Protein AF-Q0BYA3-F1 (afdb_monomer_lite)

Radius of gyration: 36.95 Å; chains: 1; bounding box: 88×75×103 Å

Secondary structure (DSSP, 8-state):
--HHHHHHHHHHHHHHHHHHHHHHHHHHHHHHHHHHHHHHHHHHHHHHHHHHHHHHHHHHHHHHHH-TTS-HHHHHHHHHHHHHHHHHS-GGG--SHHHHHHHHHHHHHHHHHHHHHHHHHHHHHHHHHHHHHHHHHHHHHHHHHHHHHHHHHHHHH-GGGSHHHHHHHHHHHHHHHHHHHHHHHHHHHSTTTS-THHHHHHHHHHHHHHHHHHHHHHHHHHHHHHHHHHHHHHHHHHTT--S------HHHHHHHHHHHHHHHHHTTTTSSTT----SSHHHHHHHHHHHHHHHHHHHHHHH--

Organism: Hyphomonas neptunium (strain ATCC 15444) (NCBI:txid228405)

Structure (mmCIF, N/CA/C/O backbone):
data_AF-Q0BYA3-F1
#
_entry.id   AF-Q0BYA3-F1
#
loop_
_atom_site.group_PDB
_atom_site.id
_atom_site.type_symbol
_atom_site.label_atom_id
_atom_site.label_alt_id
_atom_site.label_comp_id
_atom_site.label_asym_id
_atom_site.label_entity_id
_atom_site.label_seq_id
_atom_site.pdbx_PDB_ins_code
_atom_site.Cartn_x
_atom_site.Cartn_y
_atom_site.Cartn_z
_atom_site.occupancy
_atom_site.B_iso_or_equiv
_atom_site.auth_seq_id
_atom_site.auth_comp_id
_atom_site.auth_asym_id
_atom_site.auth_atom_id
_atom_site.pdbx_PDB_model_num
ATOM 1 N N . MET A 1 1 ? -58.670 -58.113 -31.124 1.00 51.59 1 MET A N 1
ATOM 2 C CA . MET A 1 1 ? -58.275 -57.332 -29.929 1.00 51.59 1 MET A CA 1
ATOM 3 C C . MET A 1 1 ? -59.531 -56.783 -29.284 1.00 51.59 1 MET A C 1
ATOM 5 O O . MET A 1 1 ? -60.351 -56.203 -29.987 1.00 51.59 1 MET A O 1
ATOM 9 N N . SER A 1 2 ? -59.736 -57.076 -28.001 1.00 53.38 2 SER A N 1
ATOM 10 C CA . SER A 1 2 ? -60.973 -56.775 -27.273 1.00 53.38 2 SER A CA 1
ATOM 11 C C . SER A 1 2 ? -60.995 -55.305 -26.840 1.00 53.38 2 SER A C 1
ATOM 13 O O . SER A 1 2 ? -59.971 -54.781 -26.412 1.00 53.38 2 SER A O 1
ATOM 15 N N . LYS A 1 3 ? -62.160 -54.637 -26.888 1.00 52.34 3 LYS A N 1
ATOM 16 C CA . LYS A 1 3 ? -62.377 -53.268 -26.353 1.00 52.34 3 LYS A CA 1
ATOM 17 C C . LYS A 1 3 ? -61.910 -53.103 -24.892 1.00 52.34 3 LYS A C 1
ATOM 19 O O . LYS A 1 3 ? -61.632 -51.986 -24.457 1.00 52.34 3 LYS A O 1
ATOM 24 N N . TYR A 1 4 ? -61.807 -54.204 -24.148 1.00 53.41 4 TYR A N 1
ATOM 25 C CA . TYR A 1 4 ? -61.308 -54.232 -22.773 1.00 53.41 4 TYR A CA 1
ATOM 26 C C . TYR A 1 4 ? -59.780 -54.067 -22.675 1.00 53.41 4 TYR A C 1
ATOM 28 O O . TYR A 1 4 ? -59.307 -53.433 -21.734 1.00 53.41 4 TYR A O 1
ATOM 36 N N . ASP A 1 5 ? -59.013 -54.514 -23.676 1.00 51.22 5 ASP A N 1
ATOM 37 C CA . ASP A 1 5 ? -57.550 -54.340 -23.701 1.00 51.22 5 ASP A CA 1
ATOM 38 C C . ASP A 1 5 ? -57.175 -52.862 -23.889 1.00 51.22 5 ASP A C 1
ATOM 40 O O . ASP A 1 5 ? -56.251 -52.350 -23.253 1.00 51.22 5 ASP A O 1
ATOM 44 N N . SER A 1 6 ? -57.943 -52.132 -24.710 1.00 54.28 6 SER A N 1
ATOM 45 C CA . SER A 1 6 ? -57.735 -50.693 -24.916 1.00 54.28 6 SER A CA 1
ATOM 46 C C . SER A 1 6 ? -58.062 -49.864 -23.673 1.00 54.28 6 SER A C 1
ATOM 48 O O . SER A 1 6 ? -57.355 -48.904 -23.385 1.00 54.28 6 SER A O 1
ATOM 50 N N . LEU A 1 7 ? -59.087 -50.248 -22.904 1.00 54.91 7 LEU A N 1
ATOM 51 C CA . LEU A 1 7 ? -59.470 -49.553 -21.669 1.00 54.91 7 LEU A CA 1
ATOM 52 C C . LEU A 1 7 ? -58.430 -49.750 -20.561 1.00 54.91 7 LEU A C 1
ATOM 54 O O . LEU A 1 7 ? -58.020 -48.769 -19.947 1.00 54.91 7 LEU A O 1
ATOM 58 N N . ASN A 1 8 ? -57.927 -50.973 -20.373 1.00 58.88 8 ASN A N 1
ATOM 59 C CA . ASN A 1 8 ? -56.845 -51.235 -19.417 1.00 58.88 8 ASN A CA 1
ATOM 60 C C . ASN A 1 8 ? -55.553 -50.494 -19.781 1.00 58.88 8 ASN A C 1
ATOM 62 O O . ASN A 1 8 ? -54.855 -49.996 -18.901 1.00 58.88 8 ASN A O 1
ATOM 66 N N . THR A 1 9 ? -55.250 -50.368 -21.073 1.00 63.16 9 THR A N 1
ATOM 67 C CA . THR A 1 9 ? -54.063 -49.632 -21.531 1.00 63.16 9 THR A CA 1
ATOM 68 C C . THR A 1 9 ? -54.206 -48.129 -21.275 1.00 63.16 9 THR A C 1
ATOM 70 O O . THR A 1 9 ? -53.268 -47.501 -20.789 1.00 63.16 9 THR A O 1
ATOM 73 N N . VAL A 1 10 ? -55.382 -47.546 -21.534 1.00 62.16 10 VAL A N 1
ATOM 74 C CA . VAL A 1 10 ? -55.655 -46.118 -21.282 1.00 62.16 10 VAL A CA 1
ATOM 75 C C . VAL A 1 10 ? -55.647 -45.799 -19.787 1.00 62.16 10 VAL A C 1
ATOM 77 O O . VAL A 1 10 ? -55.012 -44.825 -19.390 1.00 62.16 10 VAL A O 1
ATOM 80 N N . VAL A 1 11 ? -56.284 -46.633 -18.957 1.00 62.53 11 VAL A N 1
ATOM 81 C CA . VAL A 1 11 ? -56.280 -46.469 -17.494 1.00 62.53 11 VAL A CA 1
ATOM 82 C C . VAL A 1 11 ? -54.856 -46.572 -16.951 1.00 62.53 11 VAL A C 1
ATOM 84 O O . VAL A 1 11 ? -54.423 -45.660 -16.256 1.00 62.53 11 VAL A O 1
ATOM 87 N N . ASN A 1 12 ? -54.080 -47.583 -17.356 1.00 61.41 12 ASN A N 1
ATOM 88 C CA . ASN A 1 12 ? -52.679 -47.692 -16.941 1.00 61.41 12 ASN A CA 1
ATOM 89 C C . ASN A 1 12 ? -51.856 -46.476 -17.382 1.00 61.41 12 ASN A C 1
ATOM 91 O O . ASN A 1 12 ? -51.096 -45.935 -16.586 1.00 61.41 12 ASN A O 1
ATOM 95 N N . THR A 1 13 ? -52.022 -46.002 -18.620 1.00 62.91 13 THR A N 1
ATOM 96 C CA . THR A 1 13 ? -51.271 -44.841 -19.131 1.00 62.91 13 THR A CA 1
ATOM 97 C C . THR A 1 13 ? -51.620 -43.562 -18.365 1.00 62.91 13 THR A C 1
ATOM 99 O O . THR A 1 13 ? -50.723 -42.787 -18.038 1.00 62.91 13 THR A O 1
ATOM 102 N N . LEU A 1 14 ? -52.898 -43.353 -18.027 1.00 51.69 14 LEU A N 1
ATOM 103 C CA . LEU A 1 14 ? -53.349 -42.223 -17.208 1.00 51.69 14 LEU A CA 1
ATOM 104 C C . LEU A 1 14 ? -52.798 -42.301 -15.781 1.00 51.69 14 LEU A C 1
ATOM 106 O O . LEU A 1 14 ? -52.258 -41.310 -15.297 1.00 51.69 14 LEU A O 1
ATOM 110 N N . THR A 1 15 ? -52.836 -43.473 -15.142 1.00 64.44 15 THR A N 1
ATOM 111 C CA . THR A 1 15 ? -52.259 -43.667 -13.804 1.00 64.44 15 THR A CA 1
ATOM 112 C C . THR A 1 15 ? -50.741 -43.460 -13.810 1.00 64.44 15 THR A C 1
ATOM 114 O O . THR A 1 15 ? -50.211 -42.791 -12.926 1.00 64.44 15 THR A O 1
ATOM 117 N N . TYR A 1 16 ? -50.025 -43.946 -14.829 1.00 64.44 16 TYR A N 1
ATOM 118 C CA . TYR A 1 16 ? -48.587 -43.699 -14.981 1.00 64.44 16 TYR A CA 1
ATOM 119 C C . TYR A 1 16 ? -48.264 -42.219 -15.210 1.00 64.44 16 TYR A C 1
ATOM 121 O O . TYR A 1 16 ? -47.308 -41.712 -14.623 1.00 64.44 16 TYR A O 1
ATOM 129 N N . LEU A 1 17 ? -49.048 -41.509 -16.027 1.00 63.66 17 LEU A N 1
ATOM 130 C CA . LEU A 1 17 ? -48.881 -40.069 -16.246 1.00 63.66 17 LEU A CA 1
ATOM 131 C C . LEU A 1 17 ? -49.147 -39.271 -14.967 1.00 63.66 17 LEU A C 1
ATOM 133 O O . LEU A 1 17 ? -48.402 -38.341 -14.663 1.00 63.66 17 LEU A O 1
ATOM 137 N N . GLU A 1 18 ? -50.159 -39.650 -14.190 1.00 67.44 18 GLU A N 1
ATOM 138 C CA . GLU A 1 18 ? -50.504 -38.987 -12.935 1.00 67.44 18 GLU A CA 1
ATOM 139 C C . GLU A 1 18 ? -49.426 -39.216 -11.863 1.00 67.44 18 GLU A C 1
ATOM 141 O O . GLU A 1 18 ? -48.931 -38.248 -11.277 1.00 67.44 18 GLU A O 1
ATOM 146 N N . VAL A 1 19 ? -48.950 -40.457 -11.701 1.00 70.81 19 VAL A N 1
ATOM 147 C CA . VAL A 1 19 ? -47.823 -40.807 -10.816 1.00 70.81 19 VAL A CA 1
ATOM 148 C C . VAL A 1 19 ? -46.533 -40.114 -11.262 1.00 70.81 19 VAL A C 1
ATOM 150 O O . VAL A 1 19 ? -45.834 -39.521 -10.441 1.00 70.81 19 VAL A O 1
ATOM 153 N N . SER A 1 20 ? -46.230 -40.103 -12.563 1.00 64.94 20 SER A N 1
ATOM 154 C CA . SER A 1 20 ? -45.052 -39.416 -13.107 1.00 64.94 20 SER A CA 1
ATOM 155 C C . SER A 1 20 ? -45.130 -37.903 -12.899 1.00 64.94 20 SER A C 1
ATOM 157 O O . SER A 1 20 ? -44.128 -37.272 -12.556 1.00 64.94 20 SER A O 1
ATOM 159 N N . SER A 1 21 ? -46.306 -37.299 -13.090 1.00 70.19 21 SER A N 1
ATOM 160 C CA . SER A 1 21 ? -46.502 -35.863 -12.881 1.00 70.19 21 SER A CA 1
ATOM 161 C C . SER A 1 21 ? -46.357 -35.492 -11.403 1.00 70.19 21 SER A C 1
ATOM 163 O O . SER A 1 21 ? -45.689 -34.506 -11.083 1.00 70.19 21 SER A O 1
ATOM 165 N N . THR A 1 22 ? -46.872 -36.329 -10.500 1.00 77.31 22 THR A N 1
ATOM 166 C CA . THR A 1 22 ? -46.781 -36.141 -9.049 1.00 77.31 22 THR A CA 1
ATOM 167 C C . THR A 1 22 ? -45.340 -36.305 -8.568 1.00 77.31 22 THR A C 1
ATOM 169 O O . THR A 1 22 ? -44.836 -35.425 -7.874 1.00 77.31 22 THR A O 1
ATOM 172 N N . ASN A 1 23 ? -44.620 -37.328 -9.041 1.00 74.31 23 ASN A N 1
ATOM 173 C CA . ASN A 1 23 ? -43.192 -37.509 -8.758 1.00 74.31 23 ASN A CA 1
ATOM 174 C C . ASN A 1 23 ? -42.348 -36.335 -9.272 1.00 74.31 23 ASN A C 1
ATOM 176 O O . ASN A 1 23 ? -41.441 -35.874 -8.583 1.00 74.31 23 ASN A O 1
ATOM 180 N N . SER A 1 24 ? -42.663 -35.799 -10.456 1.00 71.38 24 SER A N 1
ATOM 181 C CA . SER A 1 24 ? -41.948 -34.634 -10.990 1.00 71.38 24 SER A CA 1
ATOM 182 C C . SER A 1 24 ? -42.177 -33.366 -10.158 1.00 71.38 24 SER A C 1
ATOM 184 O O . SER A 1 24 ? -41.260 -32.561 -9.999 1.00 71.38 24 SER A O 1
ATOM 186 N N . ARG A 1 25 ? -43.381 -33.187 -9.596 1.00 76.81 25 ARG A N 1
ATOM 187 C CA . ARG A 1 25 ? -43.696 -32.077 -8.686 1.00 76.81 25 ARG A CA 1
ATOM 188 C C . ARG A 1 25 ? -43.003 -32.256 -7.341 1.00 76.81 25 ARG A C 1
ATOM 190 O O . ARG A 1 25 ? -42.391 -31.303 -6.868 1.00 76.81 25 ARG A O 1
ATOM 197 N N . LEU A 1 26 ? -43.032 -33.467 -6.786 1.00 71.44 26 LEU A N 1
ATOM 198 C CA . LEU A 1 26 ? -42.355 -33.801 -5.536 1.00 71.44 26 LEU A CA 1
ATOM 199 C C . LEU A 1 26 ? -40.846 -33.552 -5.645 1.00 71.44 26 LEU A C 1
ATOM 201 O O . LEU A 1 26 ? -40.289 -32.832 -4.828 1.00 71.44 26 LEU A O 1
ATOM 205 N N . SER A 1 27 ? -40.212 -34.012 -6.726 1.00 72.62 27 SER A N 1
ATOM 206 C CA . SER A 1 27 ? -38.785 -33.781 -6.978 1.00 72.62 27 SER A CA 1
ATOM 207 C C . SER A 1 27 ? -38.432 -32.290 -7.115 1.00 72.62 27 SER A C 1
ATOM 209 O O . SER A 1 27 ? -37.394 -31.842 -6.622 1.00 72.62 27 SER A O 1
ATOM 211 N N . ARG A 1 28 ? -39.301 -31.476 -7.735 1.00 78.69 28 ARG A N 1
ATOM 212 C CA . ARG A 1 28 ? -39.110 -30.013 -7.794 1.00 78.69 28 ARG A CA 1
ATOM 213 C C . ARG A 1 28 ? -39.235 -29.364 -6.417 1.00 78.69 28 ARG A C 1
ATOM 215 O O . ARG A 1 28 ? -38.421 -28.498 -6.107 1.00 78.69 28 ARG A O 1
ATOM 222 N N . MET A 1 29 ? -40.211 -29.788 -5.611 1.00 77.69 29 MET A N 1
ATOM 223 C CA . MET A 1 29 ? -40.390 -29.301 -4.240 1.00 77.69 29 MET A CA 1
ATOM 224 C C . MET A 1 29 ? -39.209 -29.696 -3.349 1.00 77.69 29 MET A C 1
ATOM 226 O O . MET A 1 29 ? -38.676 -28.838 -2.659 1.00 77.69 29 MET A O 1
ATOM 230 N N . GLU A 1 30 ? -38.725 -30.936 -3.425 1.00 80.12 30 GLU A N 1
ATOM 231 C CA . GLU A 1 30 ? -37.518 -31.384 -2.716 1.00 80.12 30 GLU A CA 1
ATOM 232 C C . GLU A 1 30 ? -36.277 -30.597 -3.148 1.00 80.12 30 GLU A C 1
ATOM 234 O O . GLU A 1 30 ? -35.473 -30.185 -2.316 1.00 80.12 30 GLU A O 1
ATOM 239 N N . SER A 1 31 ? -36.124 -30.327 -4.449 1.00 80.31 31 SER A N 1
ATOM 240 C CA . SER A 1 31 ? -35.024 -29.508 -4.966 1.00 80.31 31 SER A CA 1
ATOM 241 C C . SER A 1 31 ? -35.089 -28.057 -4.475 1.00 80.31 31 SER A C 1
ATOM 243 O O . SER A 1 31 ? -34.049 -27.460 -4.202 1.00 80.31 31 SER A O 1
ATOM 245 N N . GLN A 1 32 ? -36.286 -27.473 -4.372 1.00 81.38 32 GLN A N 1
ATOM 246 C CA . GLN A 1 32 ? -36.481 -26.140 -3.796 1.00 81.38 32 GLN A CA 1
ATOM 247 C C . GLN A 1 32 ? -36.188 -26.136 -2.295 1.00 81.38 32 GLN A C 1
ATOM 249 O O . GLN A 1 32 ? -35.340 -25.365 -1.865 1.00 81.38 32 GLN A O 1
ATOM 254 N N . LEU A 1 33 ? -36.765 -27.069 -1.537 1.00 77.56 33 LEU A N 1
ATOM 255 C CA . LEU A 1 33 ? -36.546 -27.186 -0.097 1.00 77.56 33 LEU A CA 1
ATOM 256 C C . LEU A 1 33 ? -35.061 -27.393 0.239 1.00 77.56 33 LEU A C 1
ATOM 258 O O . LEU A 1 33 ? -34.532 -26.752 1.140 1.00 77.56 33 LEU A O 1
ATOM 262 N N . ASN A 1 34 ? -34.359 -28.241 -0.519 1.00 82.12 34 ASN A N 1
ATOM 263 C CA . ASN A 1 34 ? -32.925 -28.464 -0.333 1.00 82.12 34 ASN A CA 1
ATOM 264 C C . ASN A 1 34 ? -32.095 -27.205 -0.615 1.00 82.12 34 ASN A C 1
ATOM 266 O O . ASN A 1 34 ? -31.118 -26.958 0.091 1.00 82.12 34 ASN A O 1
ATOM 270 N N . ARG A 1 35 ? -32.474 -26.396 -1.616 1.00 81.25 35 ARG A N 1
ATOM 271 C CA . ARG A 1 35 ? -31.826 -25.099 -1.869 1.00 81.25 35 ARG A CA 1
ATOM 272 C C . ARG A 1 35 ? -32.082 -24.117 -0.733 1.00 81.25 35 ARG A C 1
ATOM 274 O O . ARG A 1 35 ? -31.129 -23.514 -0.256 1.00 81.25 35 ARG A O 1
ATOM 281 N N . ASP A 1 36 ? -33.322 -24.009 -0.270 1.00 81.12 36 ASP A N 1
ATOM 282 C CA . ASP A 1 36 ? -33.693 -23.092 0.810 1.00 81.12 36 ASP A CA 1
ATOM 283 C C . ASP A 1 36 ? -32.989 -23.471 2.123 1.00 81.12 36 ASP A C 1
ATOM 285 O O . ASP A 1 36 ? -32.449 -22.607 2.809 1.00 81.12 36 ASP A O 1
ATOM 289 N N . ILE A 1 37 ? -32.887 -24.770 2.431 1.00 77.88 37 ILE A N 1
ATOM 290 C CA . ILE A 1 37 ? -32.120 -25.279 3.579 1.00 77.88 37 ILE A CA 1
ATOM 291 C C . ILE A 1 37 ? -30.627 -24.965 3.432 1.00 77.88 37 ILE A C 1
ATOM 293 O O . ILE A 1 37 ? -29.983 -24.609 4.420 1.00 77.88 37 ILE A O 1
ATOM 297 N N . MET A 1 38 ? -30.051 -25.099 2.232 1.00 80.06 38 MET A N 1
ATOM 298 C CA . MET A 1 38 ? -28.645 -24.750 2.012 1.00 80.06 38 MET A CA 1
ATOM 299 C C . MET A 1 38 ? -28.387 -23.254 2.182 1.00 80.06 38 MET A C 1
ATOM 301 O O . MET A 1 38 ? -27.445 -22.899 2.886 1.00 80.06 38 MET A O 1
ATOM 305 N N . LEU A 1 39 ? -29.241 -22.394 1.623 1.00 80.88 39 LEU A N 1
ATOM 306 C CA . LEU A 1 39 ? -29.136 -20.943 1.792 1.00 80.88 39 LEU A CA 1
ATOM 307 C C . LEU A 1 39 ? -29.303 -20.539 3.263 1.00 80.88 39 LEU A C 1
ATOM 309 O O . LEU A 1 39 ? -28.510 -19.753 3.772 1.00 80.88 39 LEU A O 1
ATOM 313 N N . ALA A 1 40 ? -30.269 -21.130 3.974 1.00 76.94 40 ALA A N 1
ATOM 314 C CA . ALA A 1 40 ? -30.461 -20.889 5.403 1.00 76.94 40 ALA A CA 1
ATOM 315 C C . ALA A 1 40 ? -29.247 -21.336 6.236 1.00 76.94 40 ALA A C 1
ATOM 317 O O . ALA A 1 40 ? -28.853 -20.646 7.172 1.00 76.94 40 ALA A O 1
ATOM 318 N N . ARG A 1 41 ? -28.612 -22.467 5.889 1.00 78.56 41 ARG A N 1
ATOM 319 C CA . ARG A 1 41 ? -27.362 -22.906 6.533 1.00 78.56 41 ARG A CA 1
ATOM 320 C C . ARG A 1 41 ? -26.213 -21.949 6.252 1.00 78.56 41 ARG A C 1
ATOM 322 O O . ARG A 1 41 ? -25.472 -21.625 7.170 1.00 78.56 41 ARG A O 1
ATOM 329 N N . GLU A 1 42 ? -26.051 -21.514 5.008 1.00 80.62 42 GLU A N 1
ATOM 330 C CA . GLU A 1 42 ? -24.994 -20.579 4.621 1.00 80.62 42 GLU A CA 1
ATOM 331 C C . GLU A 1 42 ? -25.137 -19.239 5.355 1.00 80.62 42 GLU A C 1
ATOM 333 O O . GLU A 1 42 ? -24.161 -18.757 5.929 1.00 80.62 42 GLU A O 1
ATOM 338 N N . GLN A 1 43 ? -26.363 -18.713 5.445 1.00 80.44 43 GLN A N 1
ATOM 339 C CA . GLN A 1 43 ? -26.684 -17.526 6.241 1.00 80.44 43 GLN A CA 1
ATOM 340 C C . GLN A 1 43 ? -26.421 -17.734 7.737 1.00 80.44 43 GLN A C 1
ATOM 342 O O . GLN A 1 43 ? -25.830 -16.874 8.384 1.00 80.44 43 GLN A O 1
ATOM 347 N N . ALA A 1 44 ? -26.800 -18.882 8.301 1.00 78.94 44 ALA A N 1
ATOM 348 C CA . ALA A 1 44 ? -26.513 -19.181 9.703 1.00 78.94 44 ALA A CA 1
ATOM 349 C C . ALA A 1 44 ? -24.998 -19.240 9.975 1.00 78.94 44 ALA A C 1
ATOM 351 O O . ALA A 1 44 ? -24.529 -18.734 10.992 1.00 78.94 44 ALA A O 1
ATOM 352 N N . TYR A 1 45 ? -24.209 -19.807 9.055 1.00 83.50 45 TYR A N 1
ATOM 353 C CA . TYR A 1 45 ? -22.751 -19.820 9.175 1.00 83.50 45 TYR A CA 1
ATOM 354 C C . TYR A 1 45 ? -22.133 -18.425 9.050 1.00 83.50 45 TYR A C 1
ATOM 356 O O . TYR A 1 45 ? -21.173 -18.139 9.765 1.00 83.50 45 TYR A O 1
ATOM 364 N N . SER A 1 46 ? -22.635 -17.564 8.158 1.00 82.31 46 SER A N 1
ATOM 365 C CA . SER A 1 46 ? -22.127 -16.193 8.039 1.00 82.31 46 SER A CA 1
ATOM 366 C C . SER A 1 46 ? -22.445 -15.373 9.289 1.00 82.31 46 SER A C 1
ATOM 368 O O . SER A 1 46 ? -21.551 -14.725 9.824 1.00 82.31 46 SER A O 1
ATOM 370 N N . GLN A 1 47 ? -23.668 -15.487 9.812 1.00 84.38 47 GLN A N 1
ATOM 371 C CA . GLN A 1 47 ? -24.088 -14.832 11.054 1.00 84.38 47 GLN A CA 1
ATOM 372 C C . GLN A 1 47 ? -23.281 -15.324 12.260 1.00 84.38 47 GLN A C 1
ATOM 374 O O . GLN A 1 47 ? -22.826 -14.515 13.064 1.00 84.38 47 GLN A O 1
ATOM 379 N N . GLN A 1 48 ? -23.030 -16.634 12.365 1.00 85.75 48 GLN A N 1
ATOM 380 C CA . GLN A 1 48 ? -22.192 -17.173 13.437 1.00 85.75 48 GLN A CA 1
ATOM 381 C C . GLN A 1 48 ? -20.767 -16.611 13.373 1.00 85.75 48 GLN A C 1
ATOM 383 O O . GLN A 1 48 ? -20.217 -16.222 14.398 1.00 85.75 48 GLN A O 1
ATOM 388 N N . ARG A 1 49 ? -20.171 -16.515 12.176 1.00 87.88 49 ARG A N 1
ATOM 389 C CA . ARG A 1 49 ? -18.840 -15.906 12.014 1.00 87.88 49 ARG A CA 1
ATOM 390 C C . ARG A 1 49 ? -18.826 -14.436 12.415 1.00 87.88 49 ARG A C 1
ATOM 392 O O . ARG A 1 49 ? -17.854 -13.998 13.021 1.00 87.88 49 ARG A O 1
ATOM 399 N N . ALA A 1 50 ? -19.879 -13.694 12.080 1.00 87.06 50 ALA A N 1
ATOM 400 C CA . ALA A 1 50 ? -20.025 -12.295 12.458 1.00 87.06 50 ALA A CA 1
ATOM 401 C C . ALA A 1 50 ? -20.057 -12.143 13.990 1.00 87.06 50 ALA A C 1
ATOM 403 O O . ALA A 1 50 ? -19.308 -11.342 14.547 1.00 87.06 50 ALA A O 1
ATOM 404 N N . ILE A 1 51 ? -20.833 -12.985 14.681 1.00 87.50 51 ILE A N 1
ATOM 405 C CA . ILE A 1 51 ? -20.871 -13.041 16.151 1.00 87.50 51 ILE A CA 1
ATOM 406 C C . ILE A 1 51 ? -19.494 -13.398 16.731 1.00 87.50 51 ILE A C 1
ATOM 408 O O . ILE A 1 51 ? -18.996 -12.705 17.620 1.00 87.50 51 ILE A O 1
ATOM 412 N N . ASP A 1 52 ? -18.847 -14.446 16.215 1.00 89.56 52 ASP A N 1
ATOM 413 C CA . ASP A 1 52 ? -17.522 -14.875 16.677 1.00 89.56 52 ASP A CA 1
ATOM 414 C C . ASP A 1 52 ? -16.479 -13.752 16.516 1.00 89.56 52 ASP A C 1
ATOM 416 O O . ASP A 1 52 ? -15.607 -13.571 17.371 1.00 89.56 52 ASP A O 1
ATOM 420 N N . GLN A 1 53 ? -16.584 -12.964 15.442 1.00 90.81 53 GLN A N 1
ATOM 421 C CA . GLN A 1 53 ? -15.725 -11.809 15.197 1.00 90.81 53 GLN A CA 1
ATOM 422 C C . GLN A 1 53 ? -15.968 -10.689 16.218 1.00 90.81 53 GLN A C 1
ATOM 424 O O . GLN A 1 53 ? -14.998 -10.166 16.771 1.00 90.81 53 GLN A O 1
ATOM 429 N N . VAL A 1 54 ? -17.231 -10.378 16.539 1.00 90.38 54 VAL A N 1
ATOM 430 C CA . VAL A 1 54 ? -17.578 -9.408 17.594 1.00 90.38 54 VAL A CA 1
ATOM 431 C C . VAL A 1 54 ? -17.028 -9.848 18.950 1.00 90.38 54 VAL A C 1
ATOM 433 O O . VAL A 1 54 ? -16.366 -9.058 19.621 1.00 90.38 54 VAL A O 1
ATOM 436 N N . TYR A 1 55 ? -17.191 -11.116 19.336 1.00 89.25 55 TYR A N 1
ATOM 437 C CA . TYR A 1 55 ? -16.575 -11.637 20.564 1.00 89.25 55 TYR A CA 1
ATOM 438 C C . TYR A 1 55 ? -15.045 -11.555 20.539 1.00 89.25 55 TYR A C 1
ATOM 440 O O . TYR A 1 55 ? -14.414 -11.280 21.565 1.00 89.25 55 TYR A O 1
ATOM 448 N N . GLY A 1 56 ? -14.435 -11.753 19.368 1.00 90.25 56 GLY A N 1
ATOM 449 C CA . GLY A 1 56 ? -13.014 -11.511 19.150 1.00 90.25 56 GLY A CA 1
ATOM 450 C C . GLY A 1 56 ? -12.610 -10.073 19.483 1.00 90.25 56 GLY A C 1
ATOM 451 O O . GLY A 1 56 ? -11.634 -9.871 20.211 1.00 90.25 56 GLY A O 1
ATOM 452 N N . PHE A 1 57 ? -13.377 -9.088 19.012 1.00 93.19 57 PHE A N 1
ATOM 453 C CA . PHE A 1 57 ? -13.146 -7.674 19.305 1.00 93.19 57 PHE A CA 1
ATOM 454 C C . PHE A 1 57 ? -13.351 -7.335 20.785 1.00 93.19 57 PHE A C 1
ATOM 456 O O . PHE A 1 57 ? -12.504 -6.658 21.367 1.00 93.19 57 PHE A O 1
ATOM 463 N N . ILE A 1 58 ? -14.404 -7.858 21.426 1.00 90.56 58 ILE A N 1
ATOM 464 C CA . ILE A 1 58 ? -14.650 -7.673 22.868 1.00 90.56 58 ILE A CA 1
ATOM 465 C C . ILE A 1 58 ? -13.441 -8.152 23.674 1.00 90.56 58 ILE A C 1
ATOM 467 O O . ILE A 1 58 ? -12.900 -7.414 24.494 1.00 90.56 58 ILE A O 1
ATOM 471 N N . LYS A 1 59 ? -12.941 -9.356 23.381 1.00 91.44 59 LYS A N 1
ATOM 472 C CA . LYS A 1 59 ? -11.774 -9.916 24.072 1.00 91.44 59 LYS A CA 1
ATOM 473 C C . LYS A 1 59 ? -10.508 -9.080 23.869 1.00 91.44 59 LYS A C 1
ATOM 475 O O . LYS A 1 59 ? -9.659 -9.017 24.757 1.00 91.44 59 LYS A O 1
ATOM 480 N N . GLN A 1 60 ? -10.330 -8.479 22.692 1.00 90.44 60 GLN A N 1
ATOM 481 C CA . GLN A 1 60 ? -9.214 -7.561 22.444 1.00 90.44 60 GLN A CA 1
ATOM 482 C C . GLN A 1 60 ? -9.368 -6.268 23.250 1.00 90.44 60 GLN A C 1
ATOM 484 O O . GLN A 1 60 ? -8.400 -5.823 23.866 1.00 90.44 60 GLN A O 1
ATOM 489 N N . TYR A 1 61 ? -10.578 -5.709 23.299 1.00 91.31 61 TYR A N 1
ATOM 490 C CA . TYR A 1 61 ? -10.889 -4.519 24.085 1.00 91.31 61 TYR A CA 1
ATOM 491 C C . TYR A 1 61 ? -10.674 -4.732 25.590 1.00 91.31 61 TYR A C 1
ATOM 493 O O . TYR A 1 61 ? -10.036 -3.906 26.241 1.00 91.31 61 TYR A O 1
ATOM 501 N N . GLU A 1 62 ? -11.130 -5.857 26.144 1.00 89.75 62 GLU A N 1
ATOM 502 C CA . GLU A 1 62 ? -10.917 -6.204 27.555 1.00 89.75 62 GLU A CA 1
ATOM 503 C C . GLU A 1 62 ? -9.427 -6.285 27.891 1.00 89.75 62 GLU A C 1
ATOM 505 O O . GLU A 1 62 ? -8.962 -5.619 28.816 1.00 89.75 62 GLU A O 1
ATOM 510 N N . LYS A 1 63 ? -8.645 -6.998 27.071 1.00 88.69 63 LYS A N 1
ATOM 511 C CA . LYS A 1 63 ? -7.185 -7.069 27.233 1.00 88.69 63 LYS A CA 1
ATOM 512 C C . LYS A 1 63 ? -6.527 -5.695 27.190 1.00 88.69 63 LYS A C 1
ATOM 514 O O . LYS A 1 63 ? -5.622 -5.427 27.971 1.00 88.69 63 LYS A O 1
ATOM 519 N N . LEU A 1 64 ? -6.961 -4.827 26.281 1.00 88.44 64 LEU A N 1
ATOM 520 C CA . LEU A 1 64 ? -6.433 -3.471 26.153 1.00 88.44 64 LEU A CA 1
ATOM 521 C C . LEU A 1 64 ? -6.731 -2.616 27.396 1.00 88.44 64 LEU A C 1
ATOM 523 O O . LEU A 1 64 ? -5.912 -1.788 27.816 1.00 88.44 64 LEU A O 1
ATOM 527 N N . ARG A 1 65 ? -7.910 -2.815 27.990 1.00 85.00 65 ARG A N 1
ATOM 528 C CA . ARG A 1 65 ? -8.329 -2.145 29.219 1.00 85.00 65 ARG A CA 1
ATOM 529 C C . ARG A 1 65 ? -7.529 -2.632 30.429 1.00 85.00 65 ARG A C 1
ATOM 531 O O . ARG A 1 65 ? -7.132 -1.803 31.242 1.00 85.00 65 ARG A O 1
ATOM 538 N N . GLU A 1 66 ? -7.269 -3.935 30.511 1.00 85.38 66 GLU A N 1
ATOM 539 C CA . GLU A 1 66 ? -6.501 -4.577 31.587 1.00 85.38 66 GLU A CA 1
ATOM 540 C C . GLU A 1 66 ? -4.988 -4.349 31.485 1.00 85.38 66 GLU A C 1
ATOM 542 O O . GLU A 1 66 ? -4.299 -4.354 32.502 1.00 85.38 66 GLU A O 1
ATOM 547 N N . ALA A 1 67 ? -4.459 -4.129 30.279 1.00 77.19 67 ALA A N 1
ATOM 548 C CA . ALA A 1 67 ? -3.034 -3.934 30.034 1.00 77.19 67 ALA A CA 1
ATOM 549 C C . ALA A 1 67 ? -2.537 -2.551 30.500 1.00 77.19 67 ALA A C 1
ATOM 551 O O . ALA A 1 67 ? -2.109 -1.743 29.679 1.00 77.19 67 ALA A O 1
ATOM 552 N N . SER A 1 68 ? -2.573 -2.266 31.808 1.00 67.12 68 SER A N 1
ATOM 553 C CA . SER A 1 68 ? -2.024 -1.020 32.371 1.00 67.12 68 SER A CA 1
ATOM 554 C C . SER A 1 68 ? -0.507 -0.919 32.234 1.00 67.12 68 SER A C 1
ATOM 556 O O . SER A 1 68 ? 0.021 0.184 32.188 1.00 67.12 68 SER A O 1
ATOM 558 N N . ASP A 1 69 ? 0.180 -2.060 32.149 1.00 68.56 69 ASP A N 1
ATOM 559 C CA . ASP A 1 69 ? 1.646 -2.126 32.082 1.00 68.56 69 ASP A CA 1
ATOM 560 C C . ASP A 1 69 ? 2.191 -1.801 30.682 1.00 68.56 69 ASP A C 1
ATOM 562 O O . ASP A 1 69 ? 3.390 -1.600 30.497 1.00 68.56 69 ASP A O 1
ATOM 566 N N . ALA A 1 70 ? 1.318 -1.760 29.674 1.00 69.75 70 ALA A N 1
ATOM 567 C CA . ALA A 1 70 ? 1.677 -1.305 28.345 1.00 69.75 70 ALA A CA 1
ATOM 568 C C . ALA A 1 70 ? 1.675 0.232 28.305 1.00 69.75 70 ALA A C 1
ATOM 570 O O . ALA A 1 70 ? 0.671 0.855 28.648 1.00 69.75 70 ALA A O 1
ATOM 571 N N . GLY A 1 71 ? 2.768 0.844 27.840 1.00 82.50 71 GLY A N 1
ATOM 572 C CA . GLY A 1 71 ? 2.877 2.301 27.709 1.00 82.50 71 GLY A CA 1
ATOM 573 C C . GLY A 1 71 ? 1.691 2.933 26.964 1.00 82.50 71 GLY A C 1
ATOM 574 O O . GLY A 1 71 ? 1.166 2.361 25.999 1.00 82.50 71 GLY A O 1
ATOM 575 N N . ALA A 1 72 ? 1.266 4.126 27.394 1.00 85.81 72 ALA A N 1
ATOM 576 C CA . ALA A 1 72 ? 0.039 4.785 26.926 1.00 85.8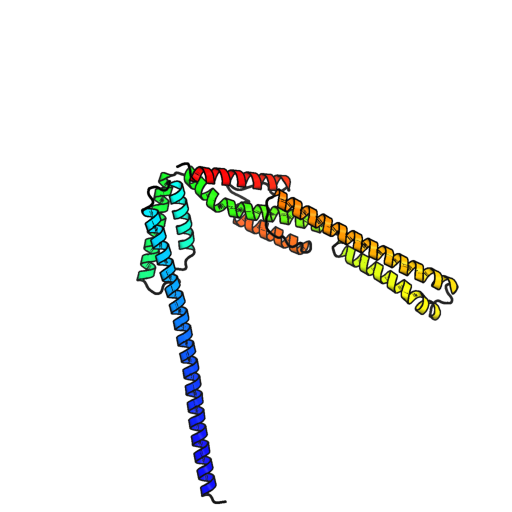1 72 ALA A CA 1
ATOM 577 C C . ALA A 1 72 ? -0.034 4.938 25.394 1.00 85.81 72 ALA A C 1
ATOM 579 O O . ALA A 1 72 ? -1.084 4.718 24.788 1.00 85.81 72 ALA A O 1
ATOM 580 N N . ARG A 1 73 ? 1.100 5.215 24.733 1.00 88.00 73 ARG A N 1
ATOM 581 C CA . ARG A 1 73 ? 1.184 5.329 23.264 1.00 88.00 73 ARG A CA 1
ATOM 582 C C . ARG A 1 73 ? 0.896 4.010 22.550 1.00 88.00 73 ARG A C 1
ATOM 584 O O . ARG A 1 73 ? 0.220 3.995 21.524 1.00 88.00 73 ARG A O 1
ATOM 591 N N . PHE A 1 74 ? 1.381 2.896 23.091 1.00 87.75 74 PHE A N 1
ATOM 592 C CA . PHE A 1 74 ? 1.138 1.573 22.521 1.00 87.75 74 PHE A CA 1
ATOM 593 C C . PHE A 1 74 ? -0.319 1.142 22.703 1.00 87.75 74 PHE A C 1
ATOM 595 O O . PHE A 1 74 ? -0.925 0.592 21.782 1.00 87.75 74 PHE A O 1
ATOM 602 N N . ARG A 1 75 ? -0.918 1.459 23.856 1.00 90.00 75 ARG A N 1
ATOM 603 C CA . ARG A 1 75 ? -2.354 1.250 24.078 1.00 90.00 75 ARG A CA 1
ATOM 604 C C . ARG A 1 75 ? -3.194 2.105 23.132 1.00 90.00 75 ARG A C 1
ATOM 606 O O . ARG A 1 75 ? -4.138 1.594 22.539 1.00 90.00 75 ARG A O 1
ATOM 613 N N . TYR A 1 76 ? -2.816 3.364 22.913 1.00 91.44 76 TYR A N 1
ATOM 614 C CA . TYR A 1 76 ? -3.493 4.236 21.952 1.00 91.44 76 TYR A CA 1
ATOM 615 C C . TYR A 1 76 ? -3.405 3.692 20.517 1.00 91.44 76 TYR A C 1
ATOM 617 O O . TYR A 1 76 ? -4.401 3.698 19.792 1.00 91.44 76 TYR A O 1
ATOM 625 N N . LEU A 1 77 ? -2.248 3.150 20.115 1.00 90.94 77 LEU A N 1
ATOM 626 C CA . LEU A 1 77 ? -2.091 2.450 18.836 1.00 90.94 77 LEU A CA 1
ATOM 627 C C . LEU A 1 77 ? -3.058 1.265 18.720 1.00 90.94 77 LEU A C 1
ATOM 629 O O . LEU A 1 77 ? -3.766 1.163 17.722 1.00 90.94 77 LEU A O 1
ATOM 633 N N . GLN A 1 78 ? -3.123 0.393 19.729 1.00 91.19 78 GLN A N 1
ATOM 634 C CA . GLN A 1 78 ? -4.036 -0.755 19.711 1.00 91.19 78 GLN A CA 1
ATOM 635 C C . GLN A 1 78 ? -5.511 -0.337 19.692 1.00 91.19 78 GLN A C 1
ATOM 637 O O . GLN A 1 78 ? -6.281 -0.905 18.922 1.00 91.19 78 GLN A O 1
ATOM 642 N N . ALA A 1 79 ? -5.894 0.677 20.475 1.00 92.06 79 ALA A N 1
ATOM 643 C CA . ALA A 1 79 ? -7.243 1.245 20.455 1.00 92.06 79 ALA A CA 1
ATOM 644 C C . ALA A 1 79 ? -7.599 1.776 19.059 1.00 92.06 79 ALA A C 1
ATOM 646 O O . ALA A 1 79 ? -8.689 1.532 18.551 1.00 92.06 79 ALA A O 1
ATOM 647 N N . THR A 1 80 ? -6.652 2.466 18.417 1.00 92.00 80 THR A N 1
ATOM 648 C CA . THR A 1 80 ? -6.832 3.020 17.072 1.00 92.00 80 THR A CA 1
ATOM 649 C C . THR A 1 80 ? -6.997 1.915 16.030 1.00 92.00 80 THR A C 1
ATOM 651 O O . THR A 1 80 ? -7.902 1.999 15.206 1.00 92.00 80 THR A O 1
ATOM 654 N N . LEU A 1 81 ? -6.171 0.865 16.076 1.00 91.25 81 LEU A N 1
ATOM 655 C CA . LEU A 1 81 ? -6.290 -0.275 15.161 1.00 91.25 81 LEU A CA 1
ATOM 656 C C . LEU A 1 81 ? -7.619 -1.017 15.350 1.00 91.25 81 LEU A C 1
ATOM 658 O O . LEU A 1 81 ? -8.299 -1.299 14.369 1.00 91.25 81 LEU A O 1
ATOM 662 N N . LEU A 1 82 ? -8.023 -1.258 16.600 1.00 92.50 82 LEU A N 1
ATOM 663 C CA . LEU A 1 82 ? -9.304 -1.890 16.907 1.00 92.50 82 LEU A CA 1
ATOM 664 C C . LEU A 1 82 ? -10.487 -1.042 16.419 1.00 92.50 82 LEU A C 1
ATOM 666 O O . LEU A 1 82 ? -11.415 -1.580 15.829 1.00 92.50 82 LEU A O 1
ATOM 670 N N . SER A 1 83 ? -10.433 0.282 16.597 1.00 93.56 83 SER A N 1
ATOM 671 C CA . SER A 1 83 ? -11.438 1.210 16.057 1.00 93.56 83 SER A CA 1
ATOM 672 C C . SER A 1 83 ? -11.554 1.094 14.536 1.00 93.56 83 SER A C 1
ATOM 674 O O . SER A 1 83 ? -12.658 0.997 14.013 1.00 93.56 83 SER A O 1
ATOM 676 N N . MET A 1 84 ? -10.425 1.048 13.821 1.00 91.06 84 MET A N 1
ATOM 677 C CA . MET A 1 84 ? -10.419 0.892 12.362 1.00 91.06 84 MET A CA 1
ATOM 678 C C . MET A 1 84 ? -11.004 -0.454 11.911 1.00 91.06 84 MET A C 1
ATOM 680 O O . MET A 1 84 ? -11.651 -0.519 10.867 1.00 91.06 84 MET A O 1
ATOM 684 N N . ASP A 1 85 ? -10.771 -1.531 12.665 1.00 91.19 85 ASP A N 1
ATOM 685 C CA . ASP A 1 85 ? -11.337 -2.849 12.362 1.00 91.19 85 ASP A CA 1
ATOM 686 C C . ASP A 1 85 ? -12.845 -2.901 12.646 1.00 91.19 85 ASP A C 1
ATOM 688 O O . ASP A 1 85 ? -13.595 -3.478 11.857 1.00 91.19 85 ASP A O 1
ATOM 692 N N . LEU A 1 86 ? -13.303 -2.242 13.715 1.00 90.75 86 LEU A N 1
ATOM 693 C CA . LEU A 1 86 ? -14.725 -2.092 14.029 1.00 90.75 86 LEU A CA 1
ATOM 694 C C . LEU A 1 86 ? -15.464 -1.245 12.987 1.00 90.75 86 LEU A C 1
ATOM 696 O O . LEU A 1 86 ? -16.585 -1.582 12.630 1.00 90.75 86 LEU A O 1
ATOM 700 N N . GLU A 1 87 ? -14.853 -0.183 12.461 1.00 90.19 87 GLU A N 1
ATOM 701 C CA . GLU A 1 87 ? -15.438 0.639 11.386 1.00 90.19 87 GLU A CA 1
ATOM 702 C C . GLU A 1 87 ? -15.601 -0.129 10.064 1.00 90.19 87 GLU A C 1
ATOM 704 O O . GLU A 1 87 ? -16.458 0.205 9.247 1.00 90.19 87 GLU A O 1
ATOM 709 N N . ARG A 1 88 ? -14.766 -1.147 9.826 1.00 88.69 88 ARG A N 1
ATOM 710 C CA . ARG A 1 88 ? -14.828 -1.992 8.621 1.00 88.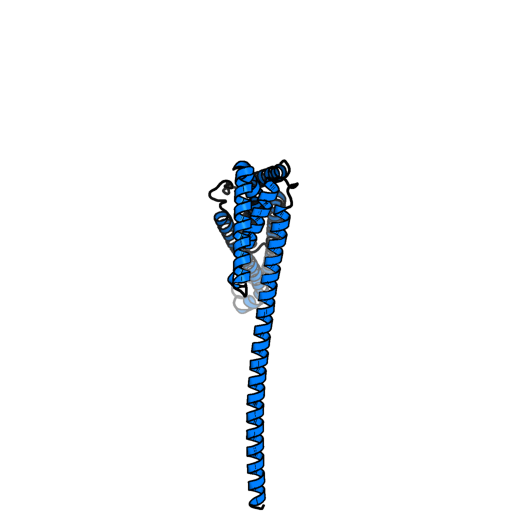69 88 ARG A CA 1
ATOM 711 C C . ARG A 1 88 ? -15.840 -3.124 8.727 1.00 88.69 88 ARG A C 1
ATOM 713 O O . ARG A 1 88 ? -16.145 -3.741 7.708 1.00 88.69 88 ARG A O 1
ATOM 720 N N . PHE A 1 89 ? -16.291 -3.441 9.935 1.00 89.94 89 PHE A N 1
ATOM 721 C CA . PHE A 1 89 ? -17.264 -4.493 10.166 1.00 89.94 89 PHE A CA 1
ATOM 722 C C . PHE A 1 89 ? -18.666 -4.001 9.795 1.00 89.94 89 PHE A C 1
ATOM 724 O O . PHE A 1 89 ? -19.091 -2.933 10.233 1.00 89.94 89 PHE A O 1
ATOM 731 N N . ASP A 1 90 ? -19.385 -4.778 8.985 1.00 86.25 90 ASP A N 1
ATOM 732 C CA . ASP A 1 90 ? -20.750 -4.443 8.588 1.00 86.25 90 ASP A CA 1
ATOM 733 C C . ASP A 1 90 ? -21.732 -4.898 9.676 1.00 86.25 90 ASP A C 1
ATOM 735 O O . ASP A 1 90 ? -21.981 -6.086 9.867 1.00 86.25 90 ASP A O 1
ATOM 739 N N . GLU A 1 91 ? -22.313 -3.942 10.402 1.00 85.38 91 GLU A N 1
ATOM 740 C CA . GLU A 1 91 ? -23.305 -4.210 11.452 1.00 85.38 91 GLU A CA 1
ATOM 741 C C . GLU A 1 91 ? -24.514 -5.011 10.928 1.00 85.38 91 GLU A C 1
ATOM 743 O O . GLU A 1 91 ? -25.165 -5.742 11.682 1.00 85.38 91 GLU A O 1
ATOM 748 N N . SER A 1 92 ? -24.826 -4.907 9.630 1.00 83.12 92 SER A N 1
ATOM 749 C CA . SER A 1 92 ? -25.955 -5.623 9.038 1.00 83.12 92 SER A CA 1
ATOM 750 C C . SER A 1 92 ? -25.770 -7.145 9.006 1.00 83.12 92 SER A C 1
ATOM 752 O O . SER A 1 92 ? -26.778 -7.859 8.974 1.00 83.12 92 SER A O 1
ATOM 754 N N . ASP A 1 93 ? -24.531 -7.636 9.127 1.00 85.44 93 ASP A N 1
ATOM 755 C CA . ASP A 1 93 ? -24.207 -9.064 9.215 1.00 85.44 93 ASP A CA 1
ATOM 756 C C . ASP A 1 93 ? -24.646 -9.697 10.551 1.00 85.44 93 ASP A C 1
ATOM 758 O O . ASP A 1 93 ? -24.711 -10.926 10.671 1.00 85.44 93 ASP A O 1
ATOM 762 N N . LEU A 1 94 ? -24.988 -8.881 11.557 1.00 87.38 94 LEU A N 1
ATOM 763 C CA . LEU A 1 94 ? -25.435 -9.357 12.866 1.00 87.38 94 LEU A CA 1
ATOM 764 C C . LEU A 1 94 ? -26.932 -9.727 12.867 1.00 87.38 94 LEU A C 1
ATOM 766 O O . LEU A 1 94 ? -27.771 -8.925 12.423 1.00 87.38 94 LEU A O 1
ATOM 770 N N . PRO A 1 95 ? -27.293 -10.910 13.408 1.00 80.81 95 PRO A N 1
ATOM 771 C CA . PRO A 1 95 ? -28.640 -11.467 13.295 1.00 80.81 95 PRO A CA 1
ATOM 772 C C . PRO A 1 95 ? -29.676 -10.801 14.210 1.00 80.81 95 PRO A C 1
ATOM 774 O O . PRO A 1 95 ? -30.851 -10.745 13.846 1.00 80.81 95 PRO A O 1
ATOM 777 N N . GLY A 1 96 ? -29.270 -10.314 15.388 1.00 84.19 96 GLY A N 1
ATOM 778 C CA . GLY A 1 96 ? -30.171 -9.791 16.417 1.00 84.19 96 GLY A CA 1
ATOM 779 C C . GLY A 1 96 ? -29.932 -8.325 16.783 1.00 84.19 96 GLY A C 1
ATOM 780 O O . GLY A 1 96 ? -28.831 -7.798 16.656 1.00 84.19 96 GLY A O 1
ATOM 781 N N . LEU A 1 97 ? -30.975 -7.665 17.303 1.00 85.94 97 LEU A N 1
ATOM 782 C CA . LEU A 1 97 ? -30.868 -6.308 17.865 1.00 85.94 97 LEU A CA 1
ATOM 783 C C . LEU A 1 97 ? -29.930 -6.251 19.081 1.00 85.94 97 LEU A C 1
ATOM 785 O O . LEU A 1 97 ? -29.299 -5.226 19.320 1.00 85.94 97 LEU A O 1
ATOM 789 N N . GLU A 1 98 ? -29.848 -7.338 19.848 1.00 87.69 98 GLU A N 1
ATOM 790 C CA . GLU A 1 98 ? -28.967 -7.441 21.012 1.00 87.69 98 GLU A CA 1
ATOM 791 C C . GLU A 1 98 ? -27.490 -7.473 20.602 1.00 87.69 98 GLU A C 1
ATOM 793 O O . GLU A 1 98 ? -26.713 -6.668 21.107 1.00 87.69 98 GLU A O 1
ATOM 798 N N . ASP A 1 99 ? -27.121 -8.302 19.621 1.00 86.31 99 ASP A N 1
ATOM 799 C CA . ASP A 1 99 ? -25.744 -8.379 19.109 1.00 86.31 99 ASP A CA 1
ATOM 800 C C . ASP A 1 99 ? -25.283 -7.039 18.526 1.00 86.31 99 ASP A C 1
ATOM 802 O O . ASP A 1 99 ? -24.166 -6.587 18.779 1.00 86.31 99 ASP A O 1
ATOM 806 N N . ARG A 1 100 ? -26.174 -6.363 17.792 1.00 88.88 100 ARG A N 1
ATOM 807 C CA . ARG A 1 100 ? -25.928 -5.015 17.262 1.00 88.88 100 ARG A CA 1
ATOM 808 C C . ARG A 1 100 ? -25.709 -4.001 18.371 1.00 88.88 100 ARG A C 1
ATOM 810 O O . ARG A 1 100 ? -24.777 -3.208 18.306 1.00 88.88 100 ARG A O 1
ATOM 817 N N . ARG A 1 101 ? -26.524 -4.051 19.425 1.00 90.81 101 ARG A N 1
ATOM 818 C CA . ARG A 1 101 ? -26.346 -3.186 20.592 1.00 90.81 101 ARG A CA 1
ATOM 819 C C . ARG A 1 101 ? -25.004 -3.437 21.279 1.00 90.81 101 ARG A C 1
ATOM 821 O O . ARG A 1 101 ? -24.315 -2.473 21.585 1.00 90.81 101 ARG A O 1
ATOM 828 N N . ILE A 1 102 ? -24.619 -4.698 21.478 1.00 90.62 102 ILE A N 1
ATOM 829 C CA . ILE A 1 102 ? -23.315 -5.061 22.056 1.00 90.62 102 ILE A CA 1
ATOM 830 C C . ILE A 1 102 ? -22.175 -4.507 21.191 1.00 90.62 102 ILE A C 1
ATOM 832 O O . ILE A 1 102 ? -21.217 -3.944 21.718 1.00 90.62 102 ILE A O 1
ATOM 836 N N . PHE A 1 103 ? -22.285 -4.629 19.868 1.00 92.38 103 PHE A N 1
ATOM 837 C CA . PHE A 1 103 ? -21.312 -4.079 18.930 1.00 92.38 103 PHE A CA 1
ATOM 838 C C . PHE A 1 103 ? -21.223 -2.545 18.997 1.00 92.38 103 PHE A C 1
ATOM 840 O O . PHE A 1 103 ? -20.121 -2.001 19.042 1.00 92.38 103 PHE A O 1
ATOM 847 N N . LEU A 1 104 ? -22.355 -1.841 19.079 1.00 92.25 104 LEU A N 1
ATOM 848 C CA . LEU A 1 104 ? -22.388 -0.383 19.245 1.00 92.25 104 LEU A CA 1
ATOM 849 C C . LEU A 1 104 ? -21.808 0.060 20.598 1.00 92.25 104 LEU A C 1
ATOM 851 O O . LEU A 1 104 ? -21.042 1.021 20.660 1.00 92.25 104 LEU A O 1
ATOM 855 N N . ASP A 1 105 ? -22.129 -0.647 21.684 1.00 93.44 105 ASP A N 1
ATOM 856 C CA . ASP A 1 105 ? -21.562 -0.388 23.012 1.00 93.44 105 ASP A CA 1
ATOM 857 C C . ASP A 1 105 ? -20.035 -0.587 23.000 1.00 93.44 105 ASP A C 1
ATOM 859 O O . ASP A 1 105 ? -19.295 0.215 23.575 1.00 93.44 105 ASP A O 1
ATOM 863 N N . LEU A 1 106 ? -19.548 -1.603 22.279 1.00 93.38 106 LEU A N 1
ATOM 864 C CA . LEU A 1 106 ? -18.123 -1.831 22.053 1.00 93.38 106 LEU A CA 1
ATOM 865 C C . LEU A 1 106 ? -17.476 -0.701 21.241 1.00 93.38 106 LEU A C 1
ATOM 867 O O . LEU A 1 106 ? -16.424 -0.209 21.647 1.00 93.38 106 LEU A O 1
ATOM 871 N N . GLN A 1 107 ? -18.088 -0.262 20.135 1.00 93.88 107 GLN A N 1
ATOM 872 C CA . GLN A 1 107 ? -17.594 0.875 19.345 1.00 93.88 107 GLN A CA 1
ATOM 873 C C . GLN A 1 107 ? -17.450 2.131 20.211 1.00 93.88 107 GLN A C 1
ATOM 875 O O . GLN A 1 107 ? -16.385 2.748 20.240 1.00 93.88 107 GLN A O 1
ATOM 880 N N . ASN A 1 108 ? -18.483 2.460 20.989 1.00 94.00 108 ASN A N 1
ATOM 881 C CA . ASN A 1 108 ? -18.459 3.598 21.906 1.00 94.00 108 ASN A CA 1
ATOM 882 C C . ASN A 1 108 ? -17.391 3.437 23.002 1.00 94.00 108 ASN A C 1
ATOM 884 O O . ASN A 1 108 ? -16.703 4.398 23.350 1.00 94.00 108 ASN A O 1
ATOM 888 N N . GLY A 1 109 ? -17.227 2.225 23.541 1.00 93.44 109 GLY A N 1
ATOM 889 C CA . GLY A 1 109 ? -16.229 1.920 24.566 1.00 93.44 109 GLY A CA 1
ATOM 890 C C . GLY A 1 109 ? -14.787 2.027 24.063 1.00 93.44 109 GLY A C 1
ATOM 891 O O . GLY A 1 109 ? -13.924 2.541 24.782 1.00 93.44 109 GLY A O 1
ATOM 892 N N . VAL A 1 110 ? -14.521 1.572 22.836 1.00 94.25 110 VAL A N 1
ATOM 893 C CA . VAL A 1 110 ? -13.217 1.714 22.169 1.00 94.25 110 VAL A CA 1
ATOM 894 C C . VAL A 1 110 ? -12.932 3.178 21.869 1.00 94.25 110 VAL A C 1
ATOM 896 O O . VAL A 1 110 ? -11.832 3.644 22.165 1.00 94.25 110 VAL A O 1
ATOM 899 N N . GLU A 1 111 ? -13.915 3.917 21.356 1.00 94.00 111 GLU A N 1
ATOM 900 C CA . GLU A 1 111 ? -13.745 5.334 21.039 1.00 94.00 111 GLU A CA 1
ATOM 901 C C . GLU A 1 111 ? -13.475 6.164 22.296 1.00 94.00 111 GLU A C 1
ATOM 903 O O . GLU A 1 111 ? -12.522 6.937 22.329 1.00 94.00 111 GLU A O 1
ATOM 908 N N . SER A 1 112 ? -14.232 5.938 23.373 1.00 94.19 112 SER A N 1
ATOM 909 C CA . SER A 1 112 ? -14.011 6.614 24.655 1.00 94.19 112 SER A CA 1
ATOM 910 C C . SER A 1 112 ? -12.613 6.340 25.219 1.00 94.19 112 SER A C 1
ATOM 912 O O . SER A 1 112 ? -11.933 7.267 25.666 1.00 94.19 112 SER A O 1
ATOM 914 N N . LEU A 1 113 ? -12.153 5.085 25.158 1.00 92.19 113 LEU A N 1
ATOM 915 C CA . LEU A 1 113 ? -10.800 4.721 25.577 1.00 92.19 113 LEU A CA 1
ATOM 916 C C . LEU A 1 113 ? -9.742 5.398 24.697 1.00 92.19 113 LEU A C 1
ATOM 918 O O . LEU A 1 113 ? -8.748 5.909 25.214 1.00 92.19 113 LEU A O 1
ATOM 922 N N . ARG A 1 114 ? -9.955 5.419 23.377 1.00 93.88 114 ARG A N 1
ATOM 923 C CA . ARG A 1 114 ? -9.068 6.083 22.419 1.00 93.88 114 ARG A CA 1
ATOM 924 C C . ARG A 1 114 ? -8.970 7.576 22.717 1.00 93.88 114 ARG A C 1
ATOM 926 O O . ARG A 1 114 ? -7.855 8.081 22.778 1.00 93.88 114 ARG A O 1
ATOM 933 N N . SER A 1 115 ? -10.086 8.268 22.949 1.00 93.56 115 SER A N 1
ATOM 934 C CA . SER A 1 115 ? -10.084 9.694 23.296 1.00 93.56 115 SER A CA 1
ATOM 935 C C . SER A 1 115 ? -9.322 9.963 24.596 1.00 93.56 115 SER A C 1
ATOM 937 O O . SER A 1 115 ? -8.447 10.823 24.605 1.00 93.56 115 SER A O 1
ATOM 939 N N . ALA A 1 116 ? -9.571 9.184 25.655 1.00 91.75 116 ALA A N 1
ATOM 940 C CA . ALA A 1 116 ? -8.879 9.343 26.937 1.00 91.75 116 ALA A CA 1
ATOM 941 C C . ALA A 1 116 ? -7.357 9.138 26.813 1.00 91.75 116 ALA A C 1
ATOM 943 O O . ALA A 1 116 ? -6.573 9.957 27.287 1.00 91.75 116 ALA A O 1
ATOM 944 N N . LEU A 1 117 ? -6.931 8.079 26.115 1.00 91.31 117 LEU A N 1
ATOM 945 C CA . LEU A 1 117 ? -5.514 7.833 25.832 1.00 91.31 117 LEU A CA 1
ATOM 946 C C . LEU A 1 117 ? -4.916 8.920 24.923 1.00 91.31 117 LEU A C 1
ATOM 948 O O . LEU A 1 117 ? -3.748 9.267 25.062 1.00 91.31 117 LEU A O 1
ATOM 952 N N . GLY A 1 118 ? -5.707 9.459 23.993 1.00 91.38 118 GLY A N 1
ATOM 953 C CA . GLY A 1 118 ? -5.311 10.547 23.103 1.00 91.38 118 GLY A CA 1
ATOM 954 C C . GLY A 1 118 ? -5.035 11.850 23.852 1.00 91.38 118 GLY A C 1
ATOM 955 O O . GLY A 1 118 ? -4.062 12.533 23.531 1.00 91.38 118 GLY A O 1
ATOM 956 N N . GLU A 1 119 ? -5.852 12.175 24.854 1.00 92.94 119 GLU A N 1
ATOM 957 C CA . GLU A 1 119 ? -5.625 13.306 25.761 1.00 92.94 119 GLU A CA 1
ATOM 958 C C . GLU A 1 119 ? -4.378 13.087 26.628 1.00 92.94 119 GLU A C 1
ATOM 960 O O . GLU A 1 119 ? -3.572 14.004 26.782 1.00 92.94 119 GLU A O 1
ATOM 965 N N . GLU A 1 120 ? -4.173 11.866 27.133 1.00 91.38 120 GLU A N 1
ATOM 966 C CA . GLU A 1 120 ? -3.016 11.504 27.961 1.00 91.38 120 GLU A CA 1
ATOM 967 C C . GLU A 1 120 ? -1.681 11.661 27.214 1.00 91.38 120 GLU A C 1
ATOM 969 O O . GLU A 1 120 ? -0.723 12.220 27.751 1.00 91.38 120 GLU A O 1
ATOM 974 N N . ILE A 1 121 ? -1.599 11.186 25.966 1.00 91.25 121 ILE A N 1
ATOM 975 C CA . ILE A 1 121 ? -0.353 11.231 25.180 1.00 91.25 121 ILE A CA 1
ATOM 976 C C . ILE A 1 121 ? -0.132 12.563 24.446 1.00 91.25 121 ILE A C 1
ATOM 978 O O . ILE A 1 121 ? 0.979 12.809 23.963 1.00 91.25 121 ILE A O 1
ATOM 982 N N . GLY A 1 122 ? -1.178 13.388 24.326 1.00 91.75 122 GLY A N 1
ATOM 983 C CA . GLY A 1 122 ? -1.177 14.662 23.605 1.00 91.75 122 GLY A CA 1
ATOM 984 C C . GLY A 1 122 ? -0.930 14.551 22.093 1.00 91.75 122 GLY A C 1
ATOM 985 O O . GLY A 1 122 ? -0.728 13.470 21.533 1.00 91.75 122 GLY A O 1
ATOM 986 N N . ASP A 1 123 ? -0.905 15.700 21.415 1.00 91.25 123 ASP A N 1
ATOM 987 C CA . ASP A 1 123 ? -0.783 15.786 19.950 1.00 91.25 123 ASP A CA 1
ATOM 988 C C . ASP A 1 123 ? 0.485 15.111 19.401 1.00 91.25 123 ASP A C 1
ATOM 990 O O . ASP A 1 123 ? 0.447 14.451 18.358 1.00 91.25 123 ASP A O 1
ATOM 994 N N . ASP A 1 124 ? 1.607 15.224 20.116 1.00 88.94 124 ASP A N 1
ATOM 995 C CA . ASP A 1 124 ? 2.875 14.605 19.719 1.00 88.94 124 ASP A CA 1
ATOM 996 C C . ASP A 1 124 ? 2.810 13.073 19.794 1.00 88.94 124 ASP A C 1
ATOM 998 O O . ASP A 1 124 ? 3.277 12.383 18.883 1.00 88.94 124 ASP A O 1
ATOM 1002 N N . GLY A 1 125 ? 2.187 12.520 20.840 1.00 87.44 125 GLY A N 1
ATOM 1003 C CA . GLY A 1 125 ? 1.971 11.080 20.962 1.00 87.44 125 GLY A CA 1
ATOM 1004 C C . GLY A 1 125 ? 1.008 10.555 19.898 1.00 87.44 125 GLY A C 1
ATOM 1005 O O . GLY A 1 125 ? 1.276 9.532 19.262 1.00 87.44 125 GLY A O 1
ATOM 1006 N N . GLN A 1 126 ? -0.073 11.291 19.631 1.00 90.12 126 GLN A N 1
ATOM 1007 C CA . GLN A 1 126 ? -1.014 10.952 18.564 1.00 90.12 126 GLN A CA 1
ATOM 1008 C C . GLN A 1 126 ? -0.348 10.992 17.183 1.00 90.12 126 GLN A C 1
ATOM 1010 O O . GLN A 1 126 ? -0.630 10.141 16.335 1.00 90.12 126 GLN A O 1
ATOM 1015 N N . LYS A 1 127 ? 0.564 11.943 16.949 1.00 89.88 127 LYS A N 1
ATOM 1016 C CA . LYS A 1 127 ? 1.359 12.021 15.719 1.00 89.88 127 LYS A CA 1
ATOM 1017 C C . LYS A 1 127 ? 2.275 10.810 15.559 1.00 89.88 127 LYS A C 1
ATOM 1019 O O . LYS A 1 127 ? 2.302 10.236 14.475 1.00 89.88 127 LYS A O 1
ATOM 1024 N N . VAL A 1 128 ? 2.966 10.384 16.618 1.00 89.69 128 VAL A N 1
ATOM 1025 C CA . VAL A 1 128 ? 3.802 9.168 16.604 1.00 89.69 128 VAL A CA 1
ATOM 1026 C C . VAL A 1 128 ? 2.983 7.941 16.190 1.00 89.69 128 VAL A C 1
ATOM 1028 O O . VAL A 1 128 ? 3.386 7.194 15.299 1.00 89.69 128 VAL A O 1
ATOM 1031 N N . VAL A 1 129 ? 1.798 7.757 16.776 1.00 89.12 129 VAL A N 1
ATOM 1032 C CA . VAL A 1 129 ? 0.914 6.638 16.419 1.00 89.12 129 VAL A CA 1
ATOM 1033 C C . VAL A 1 129 ? 0.406 6.751 14.982 1.00 89.12 129 VAL A C 1
ATOM 1035 O O . VAL A 1 129 ? 0.433 5.768 14.239 1.00 89.12 129 VAL A O 1
ATOM 1038 N N . ARG A 1 130 ? 0.003 7.951 14.549 1.00 89.38 130 ARG A N 1
ATOM 1039 C CA . ARG A 1 130 ? -0.421 8.206 13.166 1.00 89.38 130 ARG A CA 1
ATOM 1040 C C . ARG A 1 130 ? 0.676 7.844 12.169 1.00 89.38 130 ARG A C 1
ATOM 1042 O O . ARG A 1 130 ? 0.382 7.172 11.182 1.00 89.38 130 ARG A O 1
ATOM 1049 N N . ASP A 1 131 ? 1.910 8.251 12.449 1.00 89.88 131 ASP A N 1
ATOM 1050 C CA . ASP A 1 131 ? 3.083 7.968 11.626 1.00 89.88 131 ASP A CA 1
ATOM 1051 C C . ASP A 1 131 ? 3.322 6.455 11.517 1.00 89.88 131 ASP A C 1
ATOM 1053 O O . ASP A 1 131 ? 3.524 5.945 10.416 1.00 89.88 131 ASP A O 1
ATOM 1057 N N . VAL A 1 132 ? 3.204 5.708 12.617 1.00 88.31 132 VAL A N 1
ATOM 1058 C CA . VAL A 1 132 ? 3.381 4.244 12.616 1.00 88.31 132 VAL A CA 1
ATOM 1059 C C . VAL A 1 132 ? 2.305 3.526 11.800 1.00 88.31 132 VAL A C 1
ATOM 1061 O O . VAL A 1 132 ? 2.613 2.533 11.141 1.00 88.31 132 VAL A O 1
ATOM 1064 N N . ILE A 1 133 ? 1.069 4.030 11.801 1.00 86.88 133 ILE A N 1
ATOM 1065 C CA . ILE A 1 133 ? -0.040 3.450 11.029 1.00 86.88 133 ILE A CA 1
ATOM 1066 C C . ILE A 1 133 ? 0.084 3.783 9.533 1.00 86.88 133 ILE A C 1
ATOM 1068 O O . ILE A 1 133 ? -0.068 2.900 8.689 1.00 86.88 133 ILE A O 1
ATOM 1072 N N . HIS A 1 134 ? 0.353 5.044 9.183 1.00 85.75 134 HIS A N 1
ATOM 1073 C CA . HIS A 1 134 ? 0.220 5.528 7.801 1.00 85.75 134 HIS A CA 1
ATOM 1074 C C . HIS A 1 134 ? 1.513 5.424 6.985 1.00 85.75 134 HIS A C 1
ATOM 1076 O O . HIS A 1 134 ? 1.459 5.128 5.787 1.00 85.75 134 HIS A O 1
ATOM 1082 N N . LEU A 1 135 ? 2.680 5.656 7.601 1.00 88.06 135 LEU A N 1
ATOM 1083 C CA . LEU A 1 135 ? 3.952 5.687 6.873 1.00 88.06 135 LEU A CA 1
ATOM 1084 C C . LEU A 1 135 ? 4.303 4.367 6.180 1.00 88.06 135 LEU A C 1
ATOM 1086 O O . LEU A 1 135 ? 4.796 4.456 5.060 1.00 88.06 135 LEU A O 1
ATOM 1090 N N . PRO A 1 136 ? 4.058 3.162 6.738 1.00 87.88 136 PRO A N 1
ATOM 1091 C CA . PRO A 1 136 ? 4.405 1.921 6.045 1.00 87.88 136 PRO A CA 1
ATOM 1092 C C . PRO A 1 136 ? 3.759 1.807 4.657 1.00 87.88 136 PRO A C 1
ATOM 1094 O O . PRO A 1 136 ? 4.458 1.605 3.667 1.00 87.88 136 PRO A O 1
ATOM 1097 N N . GLY A 1 137 ? 2.443 2.038 4.560 1.00 83.94 137 GLY A N 1
ATOM 1098 C CA . GLY A 1 137 ? 1.727 1.981 3.282 1.00 83.94 137 GLY A CA 1
ATOM 1099 C C . GLY A 1 137 ? 2.164 3.075 2.302 1.00 83.94 137 GLY A C 1
ATOM 1100 O O . GLY A 1 137 ? 2.272 2.829 1.098 1.00 83.94 137 GLY A O 1
ATOM 1101 N N . LEU A 1 138 ? 2.469 4.272 2.813 1.00 86.38 138 LEU A N 1
ATOM 1102 C CA . LEU A 1 138 ? 3.008 5.378 2.018 1.00 86.38 138 LEU A CA 1
ATOM 1103 C C . LEU A 1 138 ? 4.410 5.076 1.477 1.00 86.38 138 LEU A C 1
ATOM 1105 O O . LEU A 1 138 ? 4.673 5.325 0.303 1.00 86.38 138 LEU A O 1
ATOM 1109 N N . ILE A 1 139 ? 5.292 4.519 2.308 1.00 88.38 139 ILE A N 1
ATOM 1110 C CA . ILE A 1 139 ? 6.654 4.129 1.934 1.00 88.38 139 ILE A CA 1
ATOM 1111 C C . ILE A 1 139 ? 6.605 3.049 0.857 1.00 88.38 139 ILE A C 1
ATOM 1113 O O . ILE A 1 139 ? 7.274 3.185 -0.165 1.00 88.38 139 ILE A O 1
ATOM 1117 N N . ASP A 1 140 ? 5.791 2.009 1.038 1.00 87.56 140 ASP A N 1
ATOM 1118 C CA . ASP A 1 140 ? 5.678 0.924 0.062 1.00 87.56 140 ASP A CA 1
ATOM 1119 C C . ASP A 1 140 ? 5.153 1.428 -1.287 1.00 87.56 140 ASP A C 1
ATOM 1121 O O . ASP A 1 140 ? 5.724 1.119 -2.338 1.00 87.56 140 ASP A O 1
ATOM 1125 N N . THR A 1 141 ? 4.127 2.283 -1.262 1.00 85.94 141 THR A N 1
ATOM 1126 C CA . THR A 1 141 ? 3.569 2.882 -2.481 1.00 85.94 141 THR A CA 1
ATOM 1127 C C . THR A 1 141 ? 4.576 3.829 -3.148 1.00 85.94 141 THR A C 1
ATOM 1129 O O . THR A 1 141 ? 4.735 3.788 -4.367 1.00 85.94 141 THR A O 1
ATOM 1132 N N . ALA A 1 142 ? 5.324 4.627 -2.376 1.00 86.44 142 ALA A N 1
ATOM 1133 C CA . ALA A 1 142 ? 6.374 5.515 -2.884 1.00 86.44 142 ALA A CA 1
ATOM 1134 C C . ALA A 1 142 ? 7.541 4.743 -3.521 1.00 86.44 142 ALA A C 1
ATOM 1136 O O . ALA A 1 142 ? 8.034 5.113 -4.592 1.00 86.44 142 ALA A O 1
ATOM 1137 N N . LYS A 1 143 ? 7.965 3.636 -2.901 1.00 89.12 143 LYS A N 1
ATOM 1138 C CA . LYS A 1 143 ? 8.970 2.721 -3.459 1.00 89.12 143 LYS A CA 1
ATOM 1139 C C . LYS A 1 143 ? 8.492 2.129 -4.778 1.00 89.12 143 LYS A C 1
ATOM 1141 O O . LYS A 1 143 ? 9.248 2.102 -5.750 1.00 89.12 143 LYS A O 1
ATOM 1146 N N . GLU A 1 144 ? 7.239 1.684 -4.837 1.00 86.38 144 GLU A N 1
ATOM 1147 C CA . GLU A 1 144 ? 6.663 1.158 -6.071 1.00 86.38 144 GLU A CA 1
ATOM 1148 C C . GLU A 1 144 ? 6.580 2.234 -7.163 1.00 86.38 144 GLU A C 1
ATOM 1150 O O . GLU A 1 144 ? 6.965 1.975 -8.306 1.00 86.38 144 GLU A O 1
ATOM 1155 N N . GLU A 1 145 ? 6.142 3.447 -6.816 1.00 85.31 145 GLU A N 1
ATOM 1156 C CA . GLU A 1 145 ? 6.067 4.599 -7.719 1.00 85.31 145 GLU A CA 1
ATOM 1157 C C . GLU A 1 145 ? 7.442 4.919 -8.325 1.00 85.31 145 GLU A C 1
ATOM 1159 O O . GLU A 1 145 ? 7.569 5.047 -9.547 1.00 85.31 145 GLU A O 1
ATOM 1164 N N . TYR A 1 146 ? 8.487 4.966 -7.493 1.00 87.19 146 TYR A N 1
ATOM 1165 C CA . TYR A 1 146 ? 9.863 5.204 -7.928 1.00 87.19 146 TYR A CA 1
ATOM 1166 C C . TYR A 1 146 ? 10.341 4.148 -8.935 1.00 87.19 146 TYR A C 1
ATOM 1168 O O . TYR A 1 146 ? 10.846 4.472 -10.017 1.00 87.19 146 TYR A O 1
ATOM 1176 N N . VAL A 1 147 ? 10.150 2.864 -8.621 1.00 86.50 147 VAL A N 1
ATOM 1177 C CA . VAL A 1 147 ? 10.588 1.788 -9.518 1.00 86.50 147 VAL A CA 1
ATOM 1178 C C . VAL A 1 147 ? 9.728 1.750 -10.790 1.00 86.50 147 VAL A C 1
ATOM 1180 O O . VAL A 1 147 ? 10.250 1.467 -11.873 1.00 86.50 147 VAL A O 1
ATOM 1183 N N . ALA A 1 148 ? 8.439 2.090 -10.711 1.00 84.12 148 ALA A N 1
ATOM 1184 C CA . ALA A 1 148 ? 7.553 2.210 -11.867 1.00 84.12 148 ALA A CA 1
ATOM 1185 C C . ALA A 1 148 ? 7.963 3.365 -12.800 1.00 84.12 148 ALA A C 1
ATOM 1187 O O . ALA A 1 148 ? 7.944 3.197 -14.025 1.00 84.12 148 ALA A O 1
ATOM 1188 N N . LEU A 1 149 ? 8.397 4.503 -12.250 1.00 84.31 149 LEU A N 1
ATOM 1189 C CA . LEU A 1 149 ? 8.935 5.621 -13.025 1.00 84.31 149 LEU A CA 1
ATOM 1190 C C . LEU A 1 149 ? 10.222 5.223 -13.757 1.00 84.31 149 LEU A C 1
ATOM 1192 O O . LEU A 1 149 ? 10.371 5.482 -14.955 1.00 84.31 149 LEU A O 1
ATOM 1196 N N . GLU A 1 150 ? 11.133 4.519 -13.084 1.00 84.19 150 GLU A N 1
ATOM 1197 C CA . GLU A 1 150 ? 12.359 4.049 -13.731 1.00 84.19 150 GLU A CA 1
ATOM 1198 C C . GLU A 1 150 ? 12.069 2.966 -14.783 1.00 84.19 150 GLU A C 1
ATOM 1200 O O . GLU A 1 150 ? 12.699 2.934 -15.845 1.00 84.19 150 GLU A O 1
ATOM 1205 N N . ALA A 1 151 ? 11.052 2.129 -14.558 1.00 81.25 151 ALA A N 1
ATOM 1206 C CA . ALA A 1 151 ? 10.556 1.184 -15.553 1.00 81.25 151 ALA A CA 1
ATOM 1207 C C . ALA A 1 151 ? 9.996 1.893 -16.795 1.00 81.25 151 ALA A C 1
ATOM 1209 O O . ALA A 1 151 ? 10.277 1.474 -17.922 1.00 81.25 151 ALA A O 1
ATOM 1210 N N . LEU A 1 152 ? 9.244 2.981 -16.611 1.00 80.75 152 LEU A N 1
ATOM 1211 C CA . LEU A 1 152 ? 8.747 3.831 -17.693 1.00 80.75 152 LEU A CA 1
ATOM 1212 C C . LEU A 1 152 ? 9.906 4.463 -18.476 1.00 80.75 152 LEU A C 1
ATOM 1214 O O . LEU A 1 152 ? 9.926 4.398 -19.708 1.00 80.75 152 LEU A O 1
ATOM 1218 N N . ASN A 1 153 ? 10.889 5.038 -17.781 1.00 82.12 153 ASN A N 1
ATOM 1219 C CA . ASN A 1 153 ? 12.064 5.660 -18.394 1.00 82.12 153 ASN A CA 1
ATOM 1220 C C . ASN A 1 153 ? 12.901 4.640 -19.176 1.00 82.12 153 ASN A C 1
ATOM 1222 O O . ASN A 1 153 ? 13.336 4.908 -20.301 1.00 82.12 153 ASN A O 1
ATOM 1226 N N . ALA A 1 154 ? 13.084 3.442 -18.620 1.00 79.44 154 ALA A N 1
ATOM 1227 C CA . ALA A 1 154 ? 13.760 2.340 -19.289 1.00 79.44 154 ALA A CA 1
ATOM 1228 C C . ALA A 1 154 ? 12.979 1.854 -20.522 1.00 79.44 154 ALA A C 1
ATOM 1230 O O . ALA A 1 154 ? 13.583 1.635 -21.572 1.00 79.44 154 ALA A O 1
ATOM 1231 N N . ALA A 1 155 ? 11.649 1.750 -20.433 1.00 74.31 155 ALA A N 1
ATOM 1232 C CA . ALA A 1 155 ? 10.792 1.359 -21.550 1.00 74.31 155 ALA A CA 1
ATOM 1233 C C . ALA A 1 155 ? 10.783 2.404 -22.679 1.00 74.31 155 ALA A C 1
ATOM 1235 O O . ALA A 1 155 ? 10.863 2.029 -23.846 1.00 74.31 155 ALA A O 1
ATOM 1236 N N . ARG A 1 156 ? 10.758 3.707 -22.352 1.00 74.69 156 ARG A N 1
ATOM 1237 C CA . ARG A 1 156 ? 10.879 4.801 -23.337 1.00 74.69 156 ARG A CA 1
ATOM 1238 C C . ARG A 1 156 ? 12.219 4.765 -24.069 1.00 74.69 156 ARG A C 1
ATOM 1240 O O . ARG A 1 156 ? 12.262 4.939 -25.281 1.00 74.69 156 ARG A O 1
ATOM 1247 N N . ARG A 1 157 ? 13.314 4.506 -23.347 1.00 73.19 157 ARG A N 1
ATOM 1248 C CA . ARG A 1 157 ? 14.661 4.385 -23.937 1.00 73.19 157 ARG A CA 1
ATOM 1249 C C . ARG A 1 157 ? 14.842 3.094 -24.740 1.00 73.19 157 ARG A C 1
ATOM 1251 O O . ARG A 1 157 ? 15.684 3.044 -25.630 1.00 73.19 157 ARG A O 1
ATOM 1258 N N . ALA A 1 158 ? 14.032 2.072 -24.481 1.00 70.00 158 ALA A N 1
ATOM 1259 C CA . ALA A 1 158 ? 14.025 0.810 -25.210 1.00 70.00 158 ALA A CA 1
ATOM 1260 C C . ALA A 1 158 ? 13.169 0.867 -26.492 1.00 70.00 158 ALA A C 1
ATOM 1262 O O . ALA A 1 158 ? 12.422 -0.066 -26.784 1.00 70.00 158 ALA A O 1
ATOM 1263 N N . TRP A 1 159 ? 13.284 1.939 -27.284 1.00 67.69 159 TRP A N 1
ATOM 1264 C CA . TRP A 1 159 ? 12.520 2.128 -28.528 1.00 67.69 159 TRP A CA 1
ATOM 1265 C C . TRP A 1 159 ? 12.718 0.969 -29.526 1.00 67.69 159 TRP A C 1
ATOM 1267 O O . TRP A 1 159 ? 11.761 0.501 -30.144 1.00 67.69 159 TRP A O 1
ATOM 1277 N N . LEU A 1 160 ? 13.936 0.414 -29.580 1.00 62.88 160 LEU A N 1
ATOM 1278 C CA . LEU A 1 160 ? 14.285 -0.794 -30.340 1.00 62.88 160 LEU A CA 1
ATOM 1279 C C . LEU A 1 160 ? 13.572 -2.056 -29.837 1.00 62.88 160 LEU A C 1
ATOM 1281 O O . LEU A 1 160 ? 13.351 -2.989 -30.599 1.00 62.88 160 LEU A O 1
ATOM 1285 N N . ALA A 1 161 ? 13.176 -2.126 -28.568 1.00 60.28 161 ALA A N 1
ATOM 1286 C CA . ALA A 1 161 ? 12.397 -3.248 -28.043 1.00 60.28 161 ALA A CA 1
ATOM 1287 C C . ALA A 1 161 ? 10.885 -3.111 -28.320 1.00 60.28 161 ALA A C 1
ATOM 1289 O O . ALA A 1 161 ? 10.154 -4.076 -28.090 1.00 60.28 161 ALA A O 1
ATOM 1290 N N . GLY A 1 162 ? 10.439 -1.946 -28.809 1.00 65.00 162 GLY A N 1
ATOM 1291 C CA . GLY A 1 162 ? 9.057 -1.640 -29.189 1.00 65.00 162 GLY A CA 1
ATOM 1292 C C . GLY A 1 162 ? 8.783 -1.780 -30.693 1.00 65.00 162 GLY A C 1
ATOM 1293 O O . GLY A 1 162 ? 9.478 -2.520 -31.395 1.00 65.00 162 GLY A O 1
ATOM 1294 N N . ALA A 1 163 ? 7.767 -1.054 -31.176 1.00 68.69 163 ALA A N 1
ATOM 1295 C CA . ALA A 1 163 ? 7.224 -1.148 -32.538 1.00 68.69 163 ALA A CA 1
ATOM 1296 C C . ALA A 1 163 ? 8.256 -0.866 -33.650 1.00 68.69 163 ALA A C 1
ATOM 1298 O O . ALA A 1 163 ? 8.274 -1.527 -34.684 1.00 68.69 163 ALA A O 1
ATOM 1299 N N . TRP A 1 164 ? 9.181 0.065 -33.424 1.00 70.88 164 TRP A N 1
ATOM 1300 C CA . TRP A 1 164 ? 10.219 0.383 -34.407 1.00 70.88 164 TRP A CA 1
ATOM 1301 C C . TRP A 1 164 ? 11.193 -0.767 -34.634 1.00 70.88 164 TRP A C 1
ATOM 1303 O O . TRP A 1 164 ? 11.530 -1.080 -35.772 1.00 70.88 164 TRP A O 1
ATOM 1313 N N . GLY A 1 165 ? 11.588 -1.479 -33.578 1.00 70.56 165 GLY A N 1
ATOM 1314 C CA . GLY A 1 165 ? 12.407 -2.669 -33.774 1.00 70.56 165 GLY A CA 1
ATOM 1315 C C . GLY A 1 165 ? 11.651 -3.800 -34.471 1.00 70.56 165 GLY A C 1
ATOM 1316 O O . GLY A 1 165 ? 12.284 -4.630 -35.114 1.00 70.56 165 GLY A O 1
ATOM 1317 N N . THR A 1 166 ? 10.318 -3.901 -34.326 1.00 77.06 166 THR A N 1
ATOM 1318 C CA . THR A 1 166 ? 9.549 -4.954 -35.014 1.00 77.06 166 THR A CA 1
ATOM 1319 C C . THR A 1 166 ? 9.464 -4.637 -36.494 1.00 77.06 166 THR A C 1
ATOM 1321 O O . THR A 1 166 ? 9.631 -5.548 -37.292 1.00 77.06 166 THR A O 1
ATOM 1324 N N . ILE A 1 167 ? 9.330 -3.354 -36.846 1.00 81.50 167 ILE A N 1
ATOM 1325 C CA . ILE A 1 167 ? 9.421 -2.877 -38.229 1.00 81.50 167 ILE A CA 1
ATOM 1326 C C . ILE A 1 167 ? 10.801 -3.201 -38.817 1.00 81.50 167 ILE A C 1
ATOM 1328 O O . ILE A 1 167 ? 10.874 -3.776 -39.894 1.00 81.50 167 ILE A O 1
ATOM 1332 N N . LEU A 1 168 ? 11.896 -2.925 -38.097 1.00 81.00 168 LEU A N 1
ATOM 1333 C CA . LEU A 1 168 ? 13.251 -3.242 -38.572 1.00 81.00 168 LEU A CA 1
ATOM 1334 C C . LEU A 1 168 ? 13.483 -4.750 -38.762 1.00 81.00 168 LEU A C 1
ATOM 1336 O O . LEU A 1 168 ? 14.098 -5.157 -39.741 1.00 81.00 168 LEU A O 1
ATOM 1340 N N . VAL A 1 169 ? 12.966 -5.587 -37.856 1.00 82.38 169 VAL A N 1
ATOM 1341 C CA . VAL A 1 169 ? 13.021 -7.050 -38.014 1.00 82.38 169 VAL A CA 1
ATOM 1342 C C . VAL A 1 169 ? 12.177 -7.515 -39.201 1.00 82.38 169 VAL A C 1
ATOM 1344 O O . VAL A 1 169 ? 12.627 -8.371 -39.954 1.00 82.38 169 VAL A O 1
ATOM 1347 N N . ALA A 1 170 ? 10.989 -6.942 -39.405 1.00 83.38 170 ALA A N 1
ATOM 1348 C CA . ALA A 1 170 ? 10.147 -7.252 -40.557 1.00 83.38 170 ALA A CA 1
ATOM 1349 C C . ALA A 1 170 ? 10.820 -6.850 -41.879 1.00 83.38 170 ALA A C 1
ATOM 1351 O O . ALA A 1 170 ? 10.802 -7.627 -42.826 1.00 83.38 170 ALA A O 1
ATOM 1352 N N . LEU A 1 171 ? 11.480 -5.688 -41.925 1.00 83.69 171 LEU A N 1
ATOM 1353 C CA . LEU A 1 171 ? 12.272 -5.250 -43.078 1.00 83.69 171 LEU A CA 1
ATOM 1354 C C . LEU A 1 171 ? 13.449 -6.194 -43.357 1.00 83.69 171 LEU A C 1
ATOM 1356 O O . LEU A 1 171 ? 13.670 -6.553 -44.507 1.00 83.69 171 LEU A O 1
ATOM 1360 N N . ALA A 1 172 ? 14.162 -6.647 -42.322 1.00 80.81 172 ALA A N 1
ATOM 1361 C CA . ALA A 1 172 ? 15.243 -7.624 -42.476 1.00 80.81 172 ALA A CA 1
ATOM 1362 C C . ALA A 1 172 ? 14.736 -8.997 -42.960 1.00 80.81 172 ALA A C 1
ATOM 1364 O O . ALA A 1 172 ? 15.388 -9.662 -43.758 1.00 80.81 172 ALA A O 1
ATOM 1365 N N . LEU A 1 173 ? 13.553 -9.429 -42.514 1.00 85.38 173 LEU A N 1
ATOM 1366 C CA . LEU A 1 173 ? 12.914 -10.644 -43.028 1.00 85.38 173 LEU A CA 1
ATOM 1367 C C . LEU A 1 173 ? 12.470 -10.482 -44.485 1.00 85.38 173 LEU A C 1
ATOM 1369 O O . LEU A 1 173 ? 12.640 -11.407 -45.275 1.00 85.38 173 LEU A O 1
ATOM 1373 N N . LEU A 1 174 ? 11.952 -9.309 -44.858 1.00 84.56 174 LEU A N 1
ATOM 1374 C CA . LEU A 1 174 ? 11.599 -8.995 -46.241 1.00 84.56 174 LEU A CA 1
ATOM 1375 C C . LEU A 1 174 ? 12.823 -9.012 -47.162 1.00 84.56 174 LEU A C 1
ATOM 1377 O O . LEU A 1 174 ? 12.709 -9.512 -48.274 1.00 84.56 174 LEU A O 1
ATOM 1381 N N . THR A 1 175 ? 13.993 -8.536 -46.719 1.00 78.38 175 THR A N 1
ATOM 1382 C CA . THR A 1 175 ? 15.221 -8.614 -47.530 1.00 78.38 175 THR A CA 1
ATOM 1383 C C . THR A 1 175 ? 15.748 -10.041 -47.666 1.00 78.38 175 THR A C 1
ATOM 1385 O O . THR A 1 175 ? 16.196 -10.408 -48.750 1.00 78.38 175 THR A O 1
ATOM 1388 N N . ILE A 1 176 ? 15.632 -10.872 -46.621 1.00 81.38 176 ILE A N 1
ATOM 1389 C CA . ILE A 1 176 ? 15.941 -12.311 -46.702 1.00 81.38 176 ILE A CA 1
ATOM 1390 C C . ILE A 1 176 ? 15.014 -13.003 -47.709 1.00 81.38 176 ILE A C 1
ATOM 1392 O O . ILE A 1 176 ? 15.488 -13.742 -48.569 1.00 81.38 176 ILE A O 1
ATOM 1396 N N . LEU A 1 177 ? 13.703 -12.748 -47.627 1.00 81.06 177 LEU A N 1
ATOM 1397 C CA . LEU A 1 177 ? 12.720 -13.309 -48.557 1.00 81.06 177 LEU A CA 1
ATOM 1398 C C . LEU A 1 177 ? 12.978 -12.825 -49.986 1.00 81.06 177 LEU A C 1
ATOM 1400 O O . LEU A 1 177 ? 13.027 -13.642 -50.897 1.00 81.06 177 LEU A O 1
ATOM 1404 N N . ALA A 1 178 ? 13.221 -11.529 -50.187 1.00 77.31 178 ALA A N 1
ATOM 1405 C CA . ALA A 1 178 ? 13.572 -10.990 -51.495 1.00 77.31 178 ALA A CA 1
ATOM 1406 C C . ALA A 1 178 ? 14.821 -11.675 -52.067 1.00 77.31 178 ALA A C 1
ATOM 1408 O O . ALA A 1 178 ? 14.783 -12.111 -53.208 1.00 77.31 178 ALA A O 1
ATOM 1409 N N . GLY A 1 179 ? 15.884 -11.857 -51.273 1.00 71.81 179 GLY A N 1
ATOM 1410 C CA . GLY A 1 179 ? 17.084 -12.591 -51.694 1.00 71.81 179 GLY A CA 1
ATOM 1411 C C . GLY A 1 179 ? 16.817 -14.060 -52.045 1.00 71.81 179 GLY A C 1
ATOM 1412 O O . GLY A 1 179 ? 17.385 -14.567 -53.006 1.00 71.81 179 GLY A O 1
ATOM 1413 N N . ALA A 1 180 ? 15.919 -14.733 -51.319 1.00 76.19 180 ALA A N 1
ATOM 1414 C CA . ALA A 1 180 ? 15.555 -16.129 -51.572 1.00 76.19 180 ALA A CA 1
ATOM 1415 C C . ALA A 1 180 ? 14.673 -16.319 -52.822 1.00 76.19 180 ALA A C 1
ATOM 1417 O O . ALA A 1 180 ? 14.792 -17.332 -53.507 1.00 76.19 180 ALA A O 1
ATOM 1418 N N . PHE A 1 181 ? 13.799 -15.354 -53.124 1.00 72.56 181 PHE A N 1
ATOM 1419 C CA . PHE A 1 181 ? 12.893 -15.386 -54.280 1.00 72.56 181 PHE A CA 1
ATOM 1420 C C . PHE A 1 181 ? 13.436 -14.639 -55.510 1.00 72.56 181 PHE A C 1
ATOM 1422 O O . PHE A 1 181 ? 12.845 -14.723 -56.584 1.00 72.56 181 PHE A O 1
ATOM 1429 N N . LEU A 1 182 ? 14.560 -13.925 -55.381 1.00 67.06 182 LEU A N 1
ATOM 1430 C CA . LEU A 1 182 ? 15.163 -13.154 -56.470 1.00 67.06 182 LEU A CA 1
ATOM 1431 C C . LEU A 1 182 ? 15.473 -14.015 -57.704 1.00 67.06 182 LEU A C 1
ATOM 1433 O O . LEU A 1 182 ? 15.054 -13.609 -58.783 1.00 67.06 182 LEU A O 1
ATOM 1437 N N . PRO A 1 183 ? 16.114 -15.198 -57.586 1.00 63.94 183 PRO A N 1
ATOM 1438 C CA . PRO A 1 183 ? 16.454 -16.014 -58.753 1.00 63.94 183 PRO A CA 1
ATOM 1439 C C . PRO A 1 183 ? 15.223 -16.491 -59.537 1.00 63.94 183 PRO A C 1
ATOM 1441 O O . PRO A 1 183 ? 15.209 -16.437 -60.759 1.00 63.94 183 PRO A O 1
ATOM 1444 N N . SER A 1 184 ? 14.144 -16.888 -58.852 1.00 66.75 184 SER A N 1
ATOM 1445 C CA . SER A 1 184 ? 12.943 -17.429 -59.507 1.00 66.75 184 SER A CA 1
ATOM 1446 C C . SER A 1 184 ? 12.058 -16.361 -60.158 1.00 66.75 184 SER A C 1
ATOM 1448 O O . SER A 1 184 ? 11.415 -16.625 -61.175 1.00 66.75 184 SER A O 1
ATOM 1450 N N . TYR A 1 185 ? 12.021 -15.151 -59.596 1.00 60.50 185 TYR A N 1
ATOM 1451 C CA . TYR A 1 185 ? 11.216 -14.045 -60.122 1.00 60.50 185 TYR A CA 1
ATOM 1452 C C . TYR A 1 185 ? 11.949 -13.251 -61.221 1.00 60.50 185 TYR A C 1
ATOM 1454 O O . TYR A 1 185 ? 11.312 -12.745 -62.147 1.00 60.50 185 TYR A O 1
ATOM 1462 N N . TRP A 1 186 ? 13.284 -13.153 -61.151 1.00 61.75 186 TRP A N 1
ATOM 1463 C CA . TRP A 1 186 ? 14.090 -12.441 -62.151 1.00 61.75 186 TRP A CA 1
ATOM 1464 C C . TRP A 1 186 ? 14.304 -13.228 -63.441 1.00 61.75 186 TRP A C 1
ATOM 1466 O O . TRP A 1 186 ? 14.212 -12.627 -64.510 1.00 61.75 186 TRP A O 1
ATOM 1476 N N . ASP A 1 187 ? 14.486 -14.551 -63.359 1.00 57.88 187 ASP A N 1
ATOM 1477 C CA . ASP A 1 187 ? 14.671 -15.413 -64.539 1.00 57.88 187 ASP A CA 1
ATOM 1478 C C . ASP A 1 187 ? 13.424 -15.483 -65.445 1.00 57.88 187 ASP A C 1
ATOM 1480 O O . ASP A 1 187 ? 13.502 -15.981 -66.565 1.00 57.88 187 ASP A O 1
ATOM 1484 N N . THR A 1 188 ? 12.268 -14.972 -64.998 1.00 64.69 188 THR A N 1
ATOM 1485 C CA . THR A 1 188 ? 11.006 -15.022 -65.757 1.00 64.69 188 THR A CA 1
ATOM 1486 C C . THR A 1 188 ? 10.514 -13.665 -66.267 1.00 64.69 188 THR A C 1
ATOM 1488 O O . THR A 1 188 ? 10.109 -13.583 -67.422 1.00 64.69 188 THR A O 1
ATOM 1491 N N . GLN A 1 189 ? 10.523 -12.600 -65.453 1.00 60.41 189 GLN A N 1
ATOM 1492 C CA . GLN A 1 189 ? 9.927 -11.300 -65.831 1.00 60.41 189 GLN A CA 1
ATOM 1493 C C . GLN A 1 189 ? 10.939 -10.174 -66.101 1.00 60.41 189 GLN A C 1
ATOM 1495 O O . GLN A 1 189 ? 10.561 -9.159 -66.682 1.00 60.41 189 GLN A O 1
ATOM 1500 N N . PHE A 1 190 ? 12.203 -10.327 -65.691 1.00 55.59 190 PHE A N 1
ATOM 1501 C CA . PHE A 1 190 ? 13.218 -9.260 -65.739 1.00 55.59 190 PHE A CA 1
ATOM 1502 C C . PHE A 1 190 ? 14.540 -9.687 -66.398 1.00 55.59 190 PHE A C 1
ATOM 1504 O O . PHE A 1 190 ? 15.516 -8.938 -66.347 1.00 55.59 190 PHE A O 1
ATOM 1511 N N . ALA A 1 191 ? 14.566 -10.852 -67.053 1.00 56.50 191 ALA A N 1
ATOM 1512 C CA . ALA A 1 191 ? 15.746 -11.403 -67.724 1.00 56.50 191 ALA A CA 1
ATOM 1513 C C . ALA A 1 191 ? 16.355 -10.451 -68.778 1.00 56.50 191 ALA A C 1
ATOM 1515 O O . ALA A 1 191 ? 17.561 -10.480 -69.008 1.00 56.50 191 ALA A O 1
ATOM 1516 N N . ASP A 1 192 ? 15.544 -9.558 -69.355 1.00 58.09 192 ASP A N 1
ATOM 1517 C CA . ASP A 1 192 ? 15.982 -8.570 -70.350 1.00 58.09 192 ASP A CA 1
ATOM 1518 C C . ASP A 1 192 ? 16.611 -7.296 -69.739 1.00 58.09 192 ASP A C 1
ATOM 1520 O O . ASP A 1 192 ? 17.167 -6.474 -70.467 1.00 58.09 192 ASP A O 1
ATOM 1524 N N . LEU A 1 193 ? 16.525 -7.094 -68.415 1.00 60.84 193 LEU A N 1
ATOM 1525 C CA . LEU A 1 193 ? 16.919 -5.847 -67.732 1.00 60.84 193 LEU A CA 1
ATOM 1526 C C . LEU A 1 193 ? 18.245 -5.929 -66.953 1.00 60.84 193 LEU A C 1
ATOM 1528 O O . LEU A 1 193 ? 18.874 -4.893 -66.739 1.00 60.84 193 LEU A O 1
ATOM 1532 N N . MET A 1 194 ? 18.705 -7.118 -66.554 1.00 56.75 194 MET A N 1
ATOM 1533 C CA . MET A 1 194 ? 20.078 -7.346 -66.073 1.00 56.75 194 MET A CA 1
ATOM 1534 C C . MET A 1 194 ? 20.614 -8.660 -66.635 1.00 56.75 194 MET A C 1
ATOM 1536 O O . MET A 1 194 ? 19.867 -9.622 -66.781 1.00 56.75 194 MET A O 1
ATOM 1540 N N . GLY A 1 195 ? 21.916 -8.715 -66.930 1.00 59.59 195 GLY A N 1
ATOM 1541 C CA . GLY A 1 195 ? 22.552 -9.946 -67.401 1.00 59.59 195 GLY A CA 1
ATOM 1542 C C . GLY A 1 195 ? 22.377 -11.069 -66.376 1.00 59.59 195 GLY A C 1
ATOM 1543 O O . GLY A 1 195 ? 22.597 -10.835 -65.188 1.00 59.59 195 GLY A O 1
ATOM 1544 N N . GLY A 1 196 ? 21.991 -12.263 -66.838 1.00 59.69 196 GLY A N 1
ATOM 1545 C CA . GLY A 1 196 ? 21.589 -13.402 -65.999 1.00 59.69 196 GLY A CA 1
ATOM 1546 C C . GLY A 1 196 ? 22.523 -13.722 -64.826 1.00 59.69 196 GLY A C 1
ATOM 1547 O O . GLY A 1 196 ? 22.046 -14.100 -63.769 1.00 59.69 196 GLY A O 1
ATOM 1548 N N . ASP A 1 197 ? 23.829 -13.463 -64.931 1.00 66.12 197 ASP A N 1
ATOM 1549 C CA . ASP A 1 197 ? 24.798 -13.703 -63.845 1.00 66.12 197 ASP A CA 1
ATOM 1550 C C . ASP A 1 197 ? 24.690 -12.716 -62.656 1.00 66.12 197 ASP A C 1
ATOM 1552 O O . ASP A 1 197 ? 25.180 -12.981 -61.551 1.00 66.12 197 ASP A O 1
ATOM 1556 N N . GLN A 1 198 ? 24.041 -11.562 -62.840 1.00 65.44 198 GLN A N 1
ATOM 1557 C CA . GLN A 1 198 ? 23.906 -10.537 -61.797 1.00 65.44 198 GLN A CA 1
ATOM 1558 C C . GLN A 1 198 ? 22.857 -10.913 -60.738 1.00 65.44 198 GLN A C 1
ATOM 1560 O O . GLN A 1 198 ? 23.026 -10.587 -59.564 1.00 65.44 198 GLN A O 1
ATOM 1565 N N . SER A 1 199 ? 21.806 -11.656 -61.098 1.00 60.81 199 SER A N 1
ATOM 1566 C CA . SER A 1 199 ? 20.780 -12.109 -60.144 1.00 60.81 199 SER A CA 1
ATOM 1567 C C . SER A 1 199 ? 21.340 -13.145 -59.156 1.00 60.81 199 SER A C 1
ATOM 1569 O O . SER A 1 199 ? 21.105 -13.046 -57.948 1.00 60.81 199 SER A O 1
ATOM 1571 N N . TYR A 1 200 ? 22.166 -14.077 -59.647 1.00 64.25 200 TYR A N 1
ATOM 1572 C CA . TYR A 1 200 ? 22.826 -15.119 -58.851 1.00 64.25 200 TYR A CA 1
ATOM 1573 C C . TYR A 1 200 ? 23.910 -14.577 -57.910 1.00 64.25 200 TYR A C 1
ATOM 1575 O O . TYR A 1 200 ? 24.219 -15.210 -56.901 1.00 64.25 200 TYR A O 1
ATOM 1583 N N . THR A 1 201 ? 24.457 -13.390 -58.186 1.00 69.75 201 THR A N 1
ATOM 1584 C CA . THR A 1 201 ? 25.405 -12.703 -57.293 1.00 69.75 201 THR A CA 1
ATOM 1585 C C . THR A 1 201 ? 24.702 -11.807 -56.265 1.00 69.75 201 THR A C 1
ATOM 1587 O O . THR A 1 201 ? 25.114 -11.769 -55.104 1.00 69.75 201 THR A O 1
ATOM 1590 N N . LEU A 1 202 ? 23.595 -11.149 -56.634 1.00 69.50 202 LEU A N 1
ATOM 1591 C CA . LEU A 1 202 ? 22.803 -10.293 -55.736 1.00 69.50 202 LEU A CA 1
ATOM 1592 C C . LEU A 1 202 ? 21.970 -11.072 -54.707 1.00 69.50 202 LEU A C 1
ATOM 1594 O O . LEU A 1 202 ? 21.865 -10.643 -53.555 1.00 69.50 202 LEU A O 1
ATOM 1598 N N . ALA A 1 203 ? 21.393 -12.211 -55.092 1.00 71.50 203 ALA A N 1
ATOM 1599 C CA . ALA A 1 203 ? 20.563 -13.044 -54.219 1.00 71.50 203 ALA A CA 1
ATOM 1600 C C . ALA A 1 203 ? 21.265 -13.458 -52.901 1.00 71.50 203 ALA A C 1
ATOM 1602 O O . ALA A 1 203 ? 20.726 -13.170 -51.824 1.00 71.50 203 ALA A O 1
ATOM 1603 N N . PRO A 1 204 ? 22.479 -14.051 -52.921 1.00 72.94 204 PRO A N 1
ATOM 1604 C CA . PRO A 1 204 ? 23.196 -14.388 -51.694 1.00 72.94 204 PRO A CA 1
ATOM 1605 C C . PRO A 1 204 ? 23.624 -13.142 -50.908 1.00 72.94 204 PRO A C 1
ATOM 1607 O O . PRO A 1 204 ? 23.531 -13.154 -49.683 1.00 72.94 204 PRO A O 1
ATOM 1610 N N . MET A 1 205 ? 24.024 -12.042 -51.562 1.00 76.12 205 MET A N 1
ATOM 1611 C CA . MET A 1 205 ? 24.368 -10.795 -50.857 1.00 76.12 205 MET A CA 1
ATOM 1612 C C . MET A 1 205 ? 23.182 -10.232 -50.061 1.00 76.12 205 MET A C 1
ATOM 1614 O O . MET A 1 205 ? 23.350 -9.817 -48.913 1.00 76.12 205 MET A O 1
ATOM 1618 N N . LEU A 1 206 ? 21.976 -10.266 -50.632 1.00 74.38 206 LEU A N 1
ATOM 1619 C CA . LEU A 1 206 ? 20.751 -9.826 -49.961 1.00 74.38 206 LEU A CA 1
ATOM 1620 C C . LEU A 1 206 ? 20.333 -10.777 -48.835 1.00 74.38 206 LEU A C 1
ATOM 1622 O O . LEU A 1 206 ? 19.973 -10.313 -47.752 1.00 74.38 206 LEU A O 1
ATOM 1626 N N . ALA A 1 207 ? 20.437 -12.091 -49.050 1.00 72.19 207 ALA A N 1
ATOM 1627 C CA . ALA A 1 207 ? 20.109 -13.088 -48.035 1.00 72.19 207 ALA A CA 1
ATOM 1628 C C . ALA A 1 207 ? 21.071 -13.030 -46.832 1.00 72.19 207 ALA A C 1
ATOM 1630 O O . ALA A 1 207 ? 20.620 -12.932 -45.689 1.00 72.19 207 ALA A O 1
ATOM 1631 N N . TYR A 1 208 ? 22.389 -13.022 -47.066 1.00 79.00 208 TYR A N 1
ATOM 1632 C CA . TYR A 1 208 ? 23.391 -12.916 -45.998 1.00 79.00 208 TYR A CA 1
ATOM 1633 C C . TYR A 1 208 ? 23.376 -11.540 -45.327 1.00 79.00 208 TYR A C 1
ATOM 1635 O O . TYR A 1 208 ? 23.481 -11.462 -44.102 1.00 79.00 208 TYR A O 1
ATOM 1643 N N . GLY A 1 209 ? 23.189 -10.462 -46.094 1.00 78.19 209 GLY A N 1
ATOM 1644 C CA . GLY A 1 209 ? 23.038 -9.110 -45.556 1.00 78.19 209 GLY A CA 1
ATOM 1645 C C . GLY A 1 209 ? 21.801 -8.981 -44.665 1.00 78.19 209 GLY A C 1
ATOM 1646 O O . GLY A 1 209 ? 21.897 -8.490 -43.540 1.00 78.19 209 GLY A O 1
ATOM 1647 N N . GLY A 1 210 ? 20.652 -9.494 -45.113 1.00 77.12 210 GLY A N 1
ATOM 1648 C CA . GLY A 1 210 ? 19.420 -9.534 -44.324 1.00 77.12 210 GLY A CA 1
ATOM 1649 C C . GLY A 1 210 ? 19.556 -10.382 -43.056 1.00 77.12 210 GLY A C 1
ATOM 1650 O O . GLY A 1 210 ? 19.142 -9.945 -41.981 1.00 77.12 210 GLY A O 1
ATOM 1651 N N . LEU A 1 211 ? 20.217 -11.543 -43.142 1.00 79.88 211 LEU A N 1
ATOM 1652 C CA . LEU A 1 211 ? 20.508 -12.400 -41.988 1.00 79.88 211 LEU A CA 1
ATOM 1653 C C . LEU A 1 211 ? 21.429 -11.703 -40.973 1.00 79.88 211 LEU A C 1
ATOM 1655 O O . LEU A 1 211 ? 21.151 -11.724 -39.773 1.00 79.88 211 LEU A O 1
ATOM 1659 N N . ALA A 1 212 ? 22.497 -11.048 -41.435 1.00 77.69 212 ALA A N 1
ATOM 1660 C CA . ALA A 1 212 ? 23.419 -10.308 -40.577 1.00 77.69 212 ALA A CA 1
ATOM 1661 C C . ALA A 1 212 ? 22.711 -9.154 -39.848 1.00 77.69 212 ALA A C 1
ATOM 1663 O O . ALA A 1 212 ? 22.873 -8.992 -38.635 1.00 77.69 212 ALA A O 1
ATOM 1664 N N . VAL A 1 213 ? 21.860 -8.401 -40.557 1.00 82.50 213 VAL A N 1
ATOM 1665 C CA . VAL A 1 213 ? 21.028 -7.339 -39.969 1.00 82.50 213 VAL A CA 1
ATOM 1666 C C . VAL A 1 213 ? 20.044 -7.916 -38.951 1.00 82.50 213 VAL A C 1
ATOM 1668 O O . VAL A 1 213 ? 19.895 -7.361 -37.862 1.00 82.50 213 VAL A O 1
ATOM 1671 N N . LEU A 1 214 ? 19.408 -9.051 -39.250 1.00 82.81 214 LEU A N 1
ATOM 1672 C CA . LEU A 1 214 ? 18.479 -9.715 -38.337 1.00 82.81 214 LEU A CA 1
ATOM 1673 C C . LEU A 1 214 ? 19.173 -10.147 -37.035 1.00 82.81 214 LEU A C 1
ATOM 1675 O O . LEU A 1 214 ? 18.682 -9.838 -35.947 1.00 82.81 214 LEU A O 1
ATOM 1679 N N . ILE A 1 215 ? 20.330 -10.812 -37.132 1.00 81.88 215 ILE A N 1
ATOM 1680 C CA . ILE A 1 215 ? 21.128 -11.240 -35.973 1.00 81.88 215 ILE A CA 1
ATOM 1681 C C . ILE A 1 215 ? 21.557 -10.022 -35.147 1.00 81.88 215 ILE A C 1
ATOM 1683 O O . ILE A 1 215 ? 21.382 -10.016 -33.925 1.00 81.88 215 ILE A O 1
ATOM 1687 N N . ALA A 1 216 ? 22.044 -8.963 -35.801 1.00 83.19 216 ALA A N 1
ATOM 1688 C CA . ALA A 1 216 ? 22.435 -7.724 -35.135 1.00 83.19 216 ALA A CA 1
ATOM 1689 C C . ALA A 1 216 ? 21.253 -7.065 -34.401 1.00 83.19 216 ALA A C 1
ATOM 1691 O O . ALA A 1 216 ? 21.391 -6.662 -33.245 1.00 83.19 216 ALA A O 1
ATOM 1692 N N . LEU A 1 217 ? 20.069 -7.011 -35.020 1.00 82.81 217 LEU A N 1
ATOM 1693 C CA . LEU A 1 217 ? 18.856 -6.464 -34.407 1.00 82.81 217 LEU A CA 1
ATOM 1694 C C . LEU A 1 217 ? 18.379 -7.297 -33.212 1.00 82.81 217 LEU A C 1
ATOM 1696 O O . LEU A 1 217 ? 17.971 -6.728 -32.197 1.00 82.81 217 LEU A O 1
ATOM 1700 N N . ILE A 1 218 ? 18.430 -8.629 -33.301 1.00 82.31 218 ILE A N 1
ATOM 1701 C CA . ILE A 1 218 ? 18.063 -9.526 -32.195 1.00 82.31 218 ILE A CA 1
ATOM 1702 C C . ILE A 1 218 ? 19.030 -9.343 -31.022 1.00 82.31 218 ILE A C 1
ATOM 1704 O O . ILE A 1 218 ? 18.581 -9.141 -29.889 1.00 82.31 218 ILE A O 1
ATOM 1708 N N . ALA A 1 219 ? 20.339 -9.348 -31.287 1.00 83.25 219 ALA A N 1
ATOM 1709 C CA . ALA A 1 219 ? 21.360 -9.120 -30.271 1.00 83.25 219 ALA A CA 1
ATOM 1710 C C . ALA A 1 219 ? 21.180 -7.746 -29.609 1.00 83.25 219 ALA A C 1
ATOM 1712 O O . ALA A 1 219 ? 21.105 -7.644 -28.383 1.00 83.25 219 ALA A O 1
ATOM 1713 N N . LEU A 1 220 ? 20.998 -6.689 -30.405 1.00 82.00 220 LEU A N 1
ATOM 1714 C CA . LEU A 1 220 ? 20.773 -5.333 -29.910 1.00 82.00 220 LEU A CA 1
ATOM 1715 C C . LEU A 1 220 ? 19.513 -5.249 -29.036 1.00 82.00 220 LEU A C 1
ATOM 1717 O O . LEU A 1 220 ? 19.540 -4.661 -27.954 1.00 82.00 220 LEU A O 1
ATOM 1721 N N . ARG A 1 221 ? 18.414 -5.893 -29.444 1.00 80.38 221 ARG A N 1
ATOM 1722 C CA . ARG A 1 221 ? 17.182 -5.979 -28.643 1.00 80.38 221 ARG A CA 1
ATOM 1723 C C . ARG A 1 221 ? 17.386 -6.708 -27.327 1.00 80.38 221 ARG A C 1
ATOM 1725 O O . ARG A 1 221 ? 16.839 -6.277 -26.307 1.00 80.38 221 ARG A O 1
ATOM 1732 N N . PHE A 1 222 ? 18.157 -7.789 -27.339 1.00 81.12 222 PHE A N 1
ATOM 1733 C CA . PHE A 1 222 ? 18.519 -8.511 -26.130 1.00 81.12 222 PHE A CA 1
ATOM 1734 C C . PHE A 1 222 ? 19.316 -7.614 -25.174 1.00 81.12 222 PHE A C 1
ATOM 1736 O O . PHE A 1 222 ? 18.920 -7.475 -24.016 1.00 81.12 222 PHE A O 1
ATOM 1743 N N . PHE A 1 223 ? 20.351 -6.917 -25.656 1.00 81.50 223 PHE A N 1
ATOM 1744 C CA . PHE A 1 223 ? 21.149 -5.994 -24.840 1.00 81.50 223 PHE A CA 1
ATOM 1745 C C . PHE A 1 223 ? 20.330 -4.823 -24.291 1.00 81.50 223 PHE A C 1
ATOM 1747 O O . PHE A 1 223 ? 20.450 -4.490 -23.111 1.00 81.50 223 PHE A O 1
ATOM 1754 N N . VAL A 1 224 ? 19.444 -4.236 -25.099 1.00 81.12 224 VAL A N 1
ATOM 1755 C CA . VAL A 1 224 ? 18.546 -3.156 -24.662 1.00 81.12 224 VAL A CA 1
ATOM 1756 C C . VAL A 1 224 ? 17.604 -3.641 -23.555 1.00 81.12 224 VAL A C 1
ATOM 1758 O O . VAL A 1 224 ? 17.468 -2.975 -22.525 1.00 81.12 224 VAL A O 1
ATOM 1761 N N . ARG A 1 225 ? 16.993 -4.827 -23.706 1.00 78.81 225 ARG A N 1
ATOM 1762 C CA . ARG A 1 225 ? 16.132 -5.420 -22.666 1.00 78.81 225 ARG A CA 1
ATOM 1763 C C . ARG A 1 225 ? 16.915 -5.790 -21.406 1.00 78.81 225 ARG A C 1
ATOM 1765 O O . ARG A 1 225 ? 16.447 -5.518 -20.302 1.00 78.81 225 ARG A O 1
ATOM 1772 N N . ALA A 1 226 ? 18.101 -6.378 -21.546 1.00 80.25 226 ALA A N 1
ATOM 1773 C CA . ALA A 1 226 ? 18.963 -6.732 -20.422 1.00 80.25 226 ALA A CA 1
ATOM 1774 C C . ALA A 1 226 ? 19.431 -5.485 -19.651 1.00 80.25 226 ALA A C 1
ATOM 1776 O O . ALA A 1 226 ? 19.367 -5.453 -18.421 1.00 80.25 226 ALA A O 1
ATOM 1777 N N . GLY A 1 227 ? 19.822 -4.425 -20.364 1.00 81.88 227 GLY A N 1
ATOM 1778 C CA . GLY A 1 227 ? 20.206 -3.139 -19.783 1.00 81.88 227 GLY A CA 1
ATOM 1779 C C . GLY A 1 227 ? 19.053 -2.470 -19.036 1.00 81.88 227 GLY A C 1
ATOM 1780 O O . GLY A 1 227 ? 19.232 -2.016 -17.904 1.00 81.88 227 GLY A O 1
ATOM 1781 N N . ALA A 1 228 ? 17.851 -2.481 -19.617 1.00 79.44 228 ALA A N 1
ATOM 1782 C CA . ALA A 1 228 ? 16.645 -1.999 -18.953 1.00 79.44 228 ALA A CA 1
ATOM 1783 C C . ALA A 1 228 ? 16.353 -2.796 -17.665 1.00 79.44 228 ALA A C 1
ATOM 1785 O O . ALA A 1 228 ? 16.116 -2.199 -16.617 1.00 79.44 228 ALA A O 1
ATOM 1786 N N . ARG A 1 229 ? 16.443 -4.137 -17.702 1.00 81.88 229 ARG A N 1
ATOM 1787 C CA . ARG A 1 229 ? 16.249 -5.000 -16.516 1.00 81.88 229 ARG A CA 1
ATOM 1788 C C . ARG A 1 229 ? 17.244 -4.674 -15.414 1.00 81.88 229 ARG A C 1
ATOM 1790 O O . ARG A 1 229 ? 16.864 -4.579 -14.251 1.00 81.88 229 ARG A O 1
ATOM 1797 N N . LYS A 1 230 ? 18.512 -4.476 -15.778 1.00 85.19 230 LYS A N 1
ATOM 1798 C CA . LYS A 1 230 ? 19.573 -4.117 -14.834 1.00 85.19 230 LYS A CA 1
ATOM 1799 C C . LYS A 1 230 ? 19.301 -2.770 -14.161 1.00 85.19 230 LYS A C 1
ATOM 1801 O O . LYS A 1 230 ? 19.546 -2.647 -12.967 1.00 85.19 230 LYS A O 1
ATOM 1806 N N . ARG A 1 231 ? 18.771 -1.781 -14.893 1.00 83.31 231 ARG A N 1
ATOM 1807 C CA . ARG A 1 231 ? 18.385 -0.478 -14.323 1.00 83.31 231 ARG A CA 1
ATOM 1808 C C . ARG A 1 231 ? 17.225 -0.593 -13.344 1.00 83.31 231 ARG A C 1
ATOM 1810 O O . ARG A 1 231 ? 17.364 -0.113 -12.229 1.00 83.31 231 ARG A O 1
ATOM 1817 N N . ILE A 1 232 ? 16.153 -1.297 -13.712 1.00 82.69 232 ILE A N 1
ATOM 1818 C CA . ILE A 1 232 ? 15.018 -1.512 -12.799 1.00 82.69 232 ILE A CA 1
ATOM 1819 C C . ILE A 1 232 ? 15.470 -2.244 -11.535 1.00 82.69 232 ILE A C 1
ATOM 1821 O O . ILE A 1 232 ? 15.109 -1.836 -10.441 1.00 82.69 232 ILE A O 1
ATOM 1825 N N . ARG A 1 233 ? 16.304 -3.285 -11.657 1.00 84.50 233 ARG A N 1
ATOM 1826 C CA . ARG A 1 233 ? 16.842 -3.995 -10.484 1.00 84.50 233 ARG A CA 1
ATOM 1827 C C . ARG A 1 233 ? 17.666 -3.085 -9.578 1.00 84.50 233 ARG A C 1
ATOM 1829 O O . ARG A 1 233 ? 17.516 -3.160 -8.368 1.00 84.50 233 ARG A O 1
ATOM 1836 N N . ARG A 1 234 ? 18.507 -2.219 -10.150 1.00 86.31 234 ARG A N 1
ATOM 1837 C CA . ARG A 1 234 ? 19.274 -1.233 -9.374 1.00 86.31 234 ARG A CA 1
ATOM 1838 C C . ARG A 1 234 ? 18.368 -0.215 -8.688 1.00 86.31 234 ARG A C 1
ATOM 1840 O O . ARG A 1 234 ? 18.625 0.114 -7.543 1.00 86.31 234 ARG A O 1
ATOM 1847 N N . ALA A 1 235 ? 17.318 0.248 -9.361 1.00 84.06 235 ALA A N 1
ATOM 1848 C CA . ALA A 1 235 ? 16.334 1.150 -8.769 1.00 84.06 235 ALA A CA 1
ATOM 1849 C C . ALA A 1 235 ? 15.559 0.472 -7.629 1.00 84.06 235 ALA A C 1
ATOM 1851 O O . ALA A 1 235 ? 15.419 1.050 -6.560 1.00 84.06 235 ALA A O 1
ATOM 1852 N N . ALA A 1 236 ? 15.140 -0.781 -7.817 1.00 85.12 236 ALA A N 1
ATOM 1853 C CA . ALA A 1 236 ? 14.500 -1.564 -6.766 1.00 85.12 236 ALA A CA 1
ATOM 1854 C C . ALA A 1 236 ? 15.425 -1.761 -5.557 1.00 85.12 236 ALA A C 1
ATOM 1856 O O . ALA A 1 236 ? 14.993 -1.574 -4.429 1.00 85.12 236 ALA A O 1
ATOM 1857 N N . GLN A 1 237 ? 16.709 -2.056 -5.784 1.00 87.56 237 GLN A N 1
ATOM 1858 C CA . GL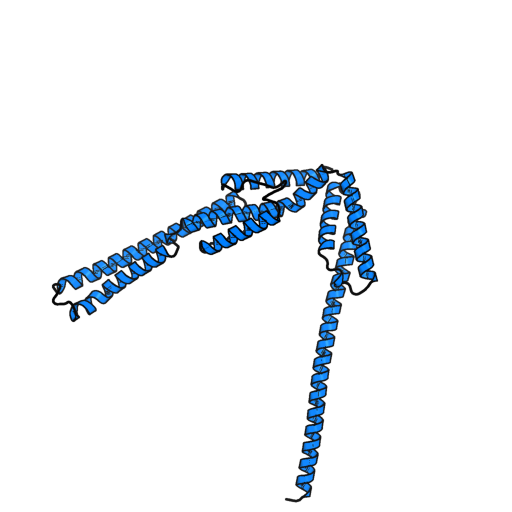N A 1 237 ? 17.705 -2.143 -4.712 1.00 87.56 237 GLN A CA 1
ATOM 1859 C C . GLN A 1 237 ? 17.921 -0.800 -4.005 1.00 87.56 237 GLN A C 1
ATOM 1861 O O . GLN A 1 237 ? 17.969 -0.775 -2.783 1.00 87.56 237 GLN A O 1
ATOM 1866 N N . ALA A 1 238 ? 18.017 0.303 -4.753 1.00 83.50 238 ALA A N 1
ATOM 1867 C CA . ALA A 1 238 ? 18.216 1.639 -4.193 1.00 83.50 238 ALA A CA 1
ATOM 1868 C C . ALA A 1 238 ? 17.034 2.095 -3.326 1.00 83.50 238 ALA A C 1
ATOM 1870 O O . ALA A 1 238 ? 17.246 2.718 -2.297 1.00 83.50 238 ALA A O 1
ATOM 1871 N N . ALA A 1 239 ? 15.807 1.753 -3.718 1.00 81.31 239 ALA A N 1
ATOM 1872 C CA . ALA A 1 239 ? 14.604 2.059 -2.950 1.00 81.31 239 ALA A CA 1
ATOM 1873 C C . ALA A 1 239 ? 14.230 0.963 -1.933 1.00 81.31 239 ALA A C 1
ATOM 1875 O O . ALA A 1 239 ? 13.186 1.060 -1.301 1.00 81.31 239 ALA A O 1
ATOM 1876 N N . GLY A 1 240 ? 15.001 -0.123 -1.805 1.00 83.12 240 GLY A N 1
ATOM 1877 C CA . GLY A 1 240 ? 14.643 -1.252 -0.935 1.00 83.12 240 GLY A CA 1
ATOM 1878 C C . GLY A 1 240 ? 13.319 -1.947 -1.302 1.00 83.12 240 GLY A C 1
ATOM 1879 O O . GLY A 1 240 ? 12.666 -2.529 -0.439 1.00 83.12 240 GLY A O 1
ATOM 1880 N N . PHE A 1 241 ? 12.892 -1.876 -2.565 1.00 82.50 241 PHE A N 1
ATOM 1881 C CA . PHE A 1 241 ? 11.663 -2.499 -3.058 1.00 82.50 241 PHE A CA 1
ATOM 1882 C C . PHE A 1 241 ? 11.876 -3.998 -3.315 1.00 82.50 241 PHE A C 1
ATOM 1884 O O . PHE A 1 241 ? 12.695 -4.383 -4.152 1.00 82.50 241 PHE A O 1
ATOM 1891 N N . GLN A 1 242 ? 11.112 -4.849 -2.625 1.00 75.88 242 GLN A N 1
ATOM 1892 C CA . GLN A 1 242 ? 11.206 -6.313 -2.745 1.00 75.88 242 GLN A CA 1
ATOM 1893 C C . GLN A 1 242 ? 10.201 -6.922 -3.742 1.00 75.88 242 GLN A C 1
ATOM 1895 O O . GLN A 1 242 ? 10.276 -8.111 -4.052 1.00 75.88 242 GLN A O 1
ATOM 1900 N N . GLY A 1 243 ? 9.267 -6.126 -4.271 1.00 70.50 243 GLY A N 1
ATOM 1901 C CA . GLY A 1 243 ? 8.247 -6.602 -5.202 1.00 70.50 243 GLY A CA 1
ATOM 1902 C C . GLY A 1 243 ? 8.776 -6.891 -6.613 1.00 70.50 243 GLY A C 1
ATOM 1903 O O . GLY A 1 243 ? 9.803 -6.375 -7.061 1.00 70.50 243 GLY A O 1
ATOM 1904 N N . VAL A 1 244 ? 8.029 -7.699 -7.371 1.00 65.12 244 VAL A N 1
ATOM 1905 C CA . VAL A 1 244 ? 8.304 -7.933 -8.795 1.00 65.12 244 VAL A CA 1
ATOM 1906 C C . VAL A 1 244 ? 7.483 -6.960 -9.631 1.00 65.12 244 VAL A C 1
ATOM 1908 O O . VAL A 1 244 ? 6.268 -7.096 -9.761 1.00 65.12 244 VAL A O 1
ATOM 1911 N N . LEU A 1 245 ? 8.155 -5.999 -10.262 1.00 63.31 245 LEU A N 1
ATOM 1912 C CA . LEU A 1 245 ? 7.536 -5.161 -11.284 1.00 63.31 245 LEU A CA 1
ATOM 1913 C C . LEU A 1 245 ? 7.651 -5.852 -12.652 1.00 63.31 245 LEU A C 1
ATOM 1915 O O . LEU A 1 245 ? 8.758 -5.979 -13.189 1.00 63.31 245 LEU A O 1
ATOM 1919 N N . PRO A 1 246 ? 6.536 -6.323 -13.248 1.00 58.50 246 PRO A N 1
ATOM 1920 C CA . PRO A 1 246 ? 6.569 -6.891 -14.579 1.00 58.50 246 PRO A CA 1
ATOM 1921 C C . PRO A 1 246 ? 6.932 -5.784 -15.567 1.00 58.50 246 PRO A C 1
ATOM 1923 O O . PRO A 1 246 ? 6.232 -4.779 -15.688 1.00 58.50 246 PRO A O 1
ATOM 1926 N N . MET A 1 247 ? 8.016 -5.990 -16.314 1.00 58.69 247 MET A N 1
ATOM 1927 C CA . MET A 1 247 ? 8.339 -5.169 -17.477 1.00 58.69 247 MET A CA 1
ATOM 1928 C C . MET A 1 247 ? 7.314 -5.427 -18.579 1.00 58.69 247 MET A C 1
ATOM 1930 O O . MET A 1 247 ? 7.534 -6.236 -19.480 1.00 58.69 247 MET A O 1
ATOM 1934 N N . LYS A 1 248 ? 6.170 -4.759 -18.493 1.00 59.00 248 LYS A N 1
ATOM 1935 C CA . LYS A 1 248 ? 5.234 -4.665 -19.608 1.00 59.00 248 LYS A CA 1
ATOM 1936 C C . LYS A 1 248 ? 5.663 -3.495 -20.508 1.00 59.00 248 LYS A C 1
ATOM 1938 O O . LYS A 1 248 ? 6.527 -2.697 -20.144 1.00 59.00 248 LYS A O 1
ATOM 1943 N N . GLY A 1 249 ? 5.129 -3.432 -21.728 1.00 60.28 249 GLY A N 1
ATOM 1944 C CA . GLY A 1 249 ? 5.445 -2.346 -22.665 1.00 60.28 249 GLY A CA 1
ATOM 1945 C C . GLY A 1 249 ? 5.166 -0.955 -22.072 1.00 60.28 249 GLY A C 1
ATOM 1946 O O . GLY A 1 249 ? 4.430 -0.826 -21.096 1.00 60.28 249 GLY A O 1
ATOM 1947 N N . ALA A 1 250 ? 5.716 0.100 -22.68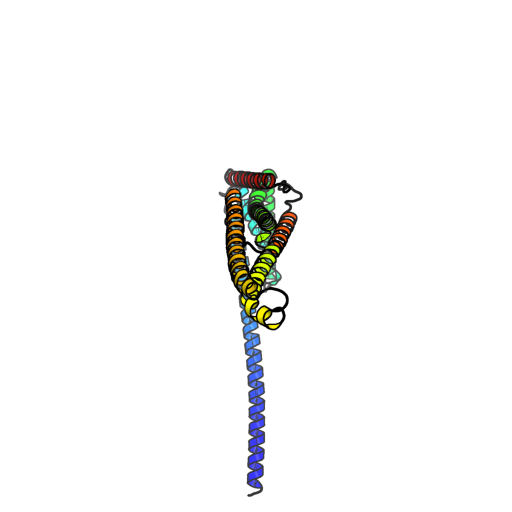4 1.00 60.94 250 ALA A N 1
ATOM 1948 C CA . ALA A 1 250 ? 5.670 1.468 -22.149 1.00 60.94 250 ALA A CA 1
ATOM 1949 C C . ALA A 1 250 ? 4.257 1.966 -21.762 1.00 60.94 250 ALA A C 1
ATOM 1951 O O . ALA A 1 250 ? 4.123 2.712 -20.795 1.00 60.94 250 ALA A O 1
ATOM 1952 N N . GLY A 1 251 ? 3.202 1.532 -22.465 1.00 63.62 251 GLY A N 1
ATOM 1953 C CA . GLY A 1 251 ? 1.810 1.872 -22.132 1.00 63.62 251 GLY A CA 1
ATOM 1954 C C . GLY A 1 251 ? 1.297 1.234 -20.832 1.00 63.62 251 GLY A C 1
ATOM 1955 O O . GLY A 1 251 ? 0.608 1.890 -20.053 1.00 63.62 251 GLY A O 1
ATOM 1956 N N . ALA A 1 252 ? 1.684 -0.010 -20.551 1.00 68.25 252 ALA A N 1
ATOM 1957 C CA . ALA A 1 252 ? 1.324 -0.708 -19.316 1.00 68.25 252 ALA A CA 1
ATOM 1958 C C . ALA A 1 252 ? 2.107 -0.170 -18.104 1.00 68.25 252 ALA A C 1
ATOM 1960 O O . ALA A 1 252 ? 1.567 -0.056 -17.008 1.00 68.25 252 ALA A O 1
ATOM 1961 N N . SER A 1 253 ? 3.367 0.228 -18.305 1.00 68.75 253 SER A N 1
ATOM 1962 C CA . SER A 1 253 ? 4.141 0.913 -17.261 1.00 68.75 253 SER A CA 1
ATOM 1963 C C . SER A 1 253 ? 3.593 2.314 -16.971 1.00 68.75 253 SER A C 1
ATOM 1965 O O . SER A 1 253 ? 3.553 2.722 -15.817 1.00 68.75 253 SER A O 1
ATOM 1967 N N . LYS A 1 254 ? 3.113 3.040 -17.995 1.00 74.88 254 LYS A N 1
ATOM 1968 C CA . LYS A 1 254 ? 2.474 4.358 -17.830 1.00 74.88 254 LYS A CA 1
ATOM 1969 C C . LYS A 1 254 ? 1.177 4.276 -17.034 1.00 74.88 254 LYS A C 1
ATOM 1971 O O . LYS A 1 254 ? 0.977 5.082 -16.138 1.00 74.88 254 LYS A O 1
ATOM 1976 N N . THR A 1 255 ? 0.308 3.325 -17.362 1.00 75.19 255 THR A N 1
ATOM 1977 C CA . THR A 1 255 ? -0.966 3.129 -16.649 1.00 75.19 255 THR A CA 1
ATOM 1978 C C . THR A 1 255 ? -0.737 2.768 -15.187 1.00 75.19 255 THR A C 1
ATOM 1980 O O . THR A 1 255 ? -1.357 3.383 -14.328 1.00 75.19 255 THR A O 1
ATOM 1983 N N . ARG A 1 256 ? 0.213 1.868 -14.893 1.00 75.38 256 ARG A N 1
ATOM 1984 C CA . ARG A 1 256 ? 0.583 1.533 -13.508 1.00 75.38 256 ARG A CA 1
ATOM 1985 C C . ARG A 1 256 ? 1.194 2.711 -12.749 1.00 75.38 256 ARG A C 1
ATOM 1987 O O . ARG A 1 256 ? 0.849 2.941 -11.601 1.00 75.38 256 ARG A O 1
ATOM 1994 N N . PHE A 1 257 ? 2.084 3.474 -13.383 1.00 77.94 257 PHE A N 1
ATOM 1995 C CA . PHE A 1 257 ? 2.631 4.680 -12.759 1.00 77.94 257 PHE A CA 1
ATOM 1996 C C . PHE A 1 257 ? 1.517 5.680 -12.424 1.00 77.94 257 PHE A C 1
ATOM 1998 O O . PHE A 1 257 ? 1.441 6.160 -11.302 1.00 77.94 257 PHE A O 1
ATOM 2005 N N . LEU A 1 258 ? 0.603 5.939 -13.364 1.00 81.12 258 LEU A N 1
ATOM 2006 C CA . LEU A 1 258 ? -0.521 6.845 -13.128 1.00 81.12 258 LEU A CA 1
ATOM 2007 C C . LEU A 1 258 ? -1.455 6.343 -12.021 1.00 81.12 258 LEU A C 1
ATOM 2009 O O . LEU A 1 258 ? -1.872 7.152 -11.202 1.00 81.12 258 LEU A O 1
ATOM 2013 N N . SER A 1 259 ? -1.744 5.038 -11.948 1.00 82.56 259 SER A N 1
ATOM 2014 C CA . SER A 1 259 ? -2.567 4.496 -10.860 1.00 82.56 259 SER A CA 1
ATOM 2015 C C . SER A 1 259 ? -1.904 4.664 -9.493 1.00 82.56 259 SER A C 1
ATOM 2017 O O . SER A 1 259 ? -2.588 5.003 -8.533 1.00 82.56 259 SER A O 1
ATOM 2019 N N . LEU A 1 260 ? -0.580 4.487 -9.408 1.00 80.75 260 LEU A N 1
ATOM 2020 C CA . LEU A 1 260 ? 0.180 4.703 -8.172 1.00 80.75 260 LEU A CA 1
ATOM 2021 C C . LEU A 1 260 ? 0.198 6.179 -7.766 1.00 80.75 260 LEU A C 1
ATOM 2023 O O . LEU A 1 260 ? -0.030 6.490 -6.603 1.00 80.75 260 LEU A O 1
ATOM 2027 N N . VAL A 1 261 ? 0.374 7.095 -8.723 1.00 78.94 261 VAL A N 1
ATOM 2028 C CA . VAL A 1 261 ? 0.274 8.542 -8.469 1.00 78.94 261 VAL A CA 1
ATOM 2029 C C . VAL A 1 261 ? -1.112 8.902 -7.927 1.00 78.94 261 VAL A C 1
ATOM 2031 O O . VAL A 1 261 ? -1.221 9.644 -6.952 1.00 78.94 261 VAL A O 1
ATOM 2034 N N . THR A 1 262 ? -2.180 8.354 -8.514 1.00 81.88 262 THR A N 1
ATOM 2035 C CA . THR A 1 262 ? -3.548 8.556 -8.017 1.00 81.88 262 THR A CA 1
ATOM 2036 C C . THR A 1 262 ? -3.722 7.996 -6.605 1.00 81.88 262 THR A C 1
ATOM 2038 O O . THR A 1 262 ? -4.278 8.680 -5.749 1.00 81.88 262 THR A O 1
ATOM 2041 N N . GLN A 1 263 ? -3.204 6.798 -6.325 1.00 79.31 263 GLN A N 1
ATOM 2042 C CA . GLN A 1 263 ? -3.252 6.194 -4.993 1.00 79.31 263 GLN A CA 1
ATOM 2043 C C . GLN A 1 263 ? -2.507 7.044 -3.954 1.00 79.31 263 GLN A C 1
ATOM 2045 O O . GLN A 1 263 ? -3.055 7.332 -2.896 1.00 79.31 263 GLN A O 1
ATOM 2050 N N . MET A 1 264 ? -1.309 7.531 -4.278 1.00 76.69 264 MET A N 1
ATOM 2051 C CA . MET A 1 264 ? -0.532 8.425 -3.414 1.00 76.69 264 MET A CA 1
ATOM 2052 C C . MET A 1 264 ? -1.254 9.742 -3.134 1.00 76.69 264 MET A C 1
ATOM 2054 O O . MET A 1 264 ? -1.233 10.239 -2.007 1.00 76.69 264 MET A O 1
ATOM 2058 N N . ARG A 1 265 ? -1.953 10.286 -4.134 1.00 76.69 265 ARG A N 1
ATOM 2059 C CA . ARG A 1 265 ? -2.795 11.469 -3.953 1.00 76.69 265 ARG A CA 1
ATOM 2060 C C . ARG A 1 265 ? -3.943 11.208 -2.976 1.00 76.69 265 ARG A C 1
ATOM 2062 O O . ARG A 1 265 ? -4.191 12.047 -2.116 1.00 76.69 265 ARG A O 1
ATOM 2069 N N . HIS A 1 266 ? -4.603 10.051 -3.065 1.00 74.69 266 HIS A N 1
ATOM 2070 C CA . HIS A 1 266 ? -5.637 9.650 -2.102 1.00 74.69 266 HIS A CA 1
ATOM 2071 C C . HIS A 1 266 ? -5.085 9.441 -0.688 1.00 74.69 266 HIS A C 1
ATOM 2073 O O . HIS A 1 266 ? -5.777 9.735 0.280 1.00 74.69 266 HIS A O 1
ATOM 2079 N N . LEU A 1 267 ? -3.831 9.003 -0.566 1.00 67.94 267 LEU A N 1
ATOM 2080 C CA . LEU A 1 267 ? -3.141 8.848 0.717 1.00 67.94 267 LEU A CA 1
ATOM 2081 C C . LEU A 1 267 ? -2.582 10.173 1.280 1.00 67.94 267 LEU A C 1
ATOM 2083 O O . LEU A 1 267 ? -1.868 10.165 2.280 1.00 67.94 267 LEU A O 1
ATOM 2087 N N . GLY A 1 268 ? -2.885 11.320 0.658 1.00 63.62 268 GLY A N 1
ATOM 2088 C CA . GLY A 1 268 ? -2.479 12.641 1.154 1.00 63.62 268 GLY A CA 1
ATOM 2089 C C . GLY A 1 268 ? -1.009 12.989 0.906 1.00 63.62 268 GLY A C 1
ATOM 2090 O O . GLY A 1 268 ? -0.488 13.942 1.484 1.00 63.62 268 GLY A O 1
ATOM 2091 N N . ALA A 1 269 ? -0.321 12.258 0.028 1.00 63.88 269 ALA A N 1
ATOM 2092 C CA . ALA A 1 269 ? 1.094 12.495 -0.241 1.00 63.88 269 ALA A CA 1
ATOM 2093 C C . ALA A 1 269 ? 1.350 13.711 -1.163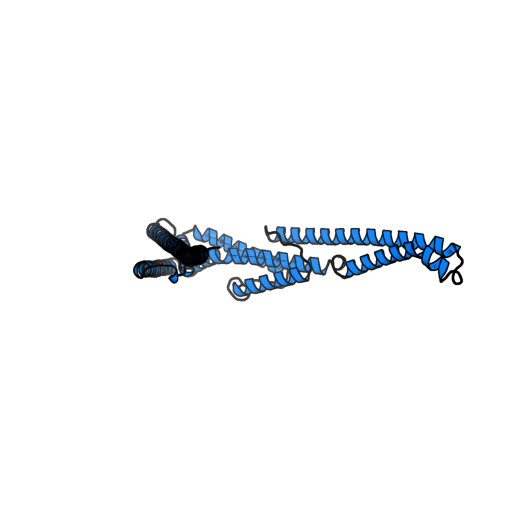 1.00 63.88 269 ALA A C 1
ATOM 2095 O O . ALA A 1 269 ? 2.507 14.078 -1.373 1.00 63.88 269 ALA A O 1
ATOM 2096 N N . ASP A 1 270 ? 0.304 14.324 -1.732 1.00 64.00 270 ASP A N 1
ATOM 2097 C CA . ASP A 1 270 ? 0.394 15.564 -2.530 1.00 64.00 270 ASP A CA 1
ATOM 2098 C C . ASP A 1 270 ? 0.171 16.826 -1.674 1.00 64.00 270 ASP A C 1
ATOM 2100 O O . ASP A 1 270 ? 0.575 17.925 -2.048 1.00 64.00 270 ASP A O 1
ATOM 2104 N N . SER A 1 271 ? -0.478 16.677 -0.519 1.00 58.78 271 SER A N 1
ATOM 2105 C CA . SER A 1 271 ? -0.827 17.774 0.380 1.00 58.78 271 SER A CA 1
ATOM 2106 C C . SER A 1 271 ? -1.015 17.218 1.787 1.00 58.78 271 SER A C 1
ATOM 2108 O O . SER A 1 271 ? -1.973 16.490 2.038 1.00 58.78 271 SER A O 1
ATOM 2110 N N . GLY A 1 272 ? -0.102 17.546 2.700 1.00 69.69 272 GLY A N 1
ATOM 2111 C CA . GLY A 1 272 ? -0.153 17.047 4.070 1.00 69.69 272 GLY A CA 1
ATOM 2112 C C . GLY A 1 272 ? 1.226 16.918 4.718 1.00 69.69 272 GLY A C 1
ATOM 2113 O O . GLY A 1 272 ? 2.234 17.316 4.129 1.00 69.69 272 GLY A O 1
ATOM 2114 N N . PRO A 1 273 ? 1.296 16.333 5.926 1.00 69.31 273 PRO A N 1
ATOM 2115 C CA . PRO A 1 273 ? 2.545 16.179 6.674 1.00 69.31 273 PRO A CA 1
ATOM 2116 C C . PRO A 1 273 ? 3.551 15.229 5.998 1.00 69.31 273 PRO A C 1
ATOM 2118 O O . PRO A 1 273 ? 4.739 15.270 6.324 1.00 69.31 273 PRO A O 1
ATOM 2121 N N . TYR A 1 274 ? 3.093 14.405 5.049 1.00 78.50 274 TYR A N 1
ATOM 2122 C CA . TYR A 1 274 ? 3.888 13.413 4.313 1.00 78.50 274 TYR A CA 1
ATOM 2123 C C . TYR A 1 274 ? 4.192 13.822 2.867 1.00 78.50 274 TYR A C 1
ATOM 2125 O O . TYR A 1 274 ? 4.637 12.995 2.073 1.00 78.50 274 TYR A O 1
ATOM 2133 N N . ALA A 1 275 ? 3.938 15.083 2.504 1.00 80.50 275 ALA A N 1
ATOM 2134 C CA . ALA A 1 275 ? 4.261 15.575 1.175 1.00 80.50 275 ALA A CA 1
ATOM 2135 C C . ALA A 1 275 ? 5.775 15.509 0.923 1.00 80.50 275 ALA A C 1
ATOM 2137 O O . ALA A 1 275 ? 6.577 15.926 1.763 1.00 80.50 275 ALA A O 1
ATOM 2138 N N . TYR A 1 276 ? 6.164 14.998 -0.244 1.00 81.56 276 TYR A N 1
ATOM 2139 C CA . TYR A 1 276 ? 7.555 14.960 -0.685 1.00 81.56 276 TYR A CA 1
ATOM 2140 C C . TYR A 1 276 ? 7.655 15.233 -2.187 1.00 81.56 276 TYR A C 1
ATOM 2142 O O . TYR A 1 276 ? 6.703 15.031 -2.942 1.00 81.56 276 TYR A O 1
ATOM 2150 N N . ASP A 1 277 ? 8.815 15.727 -2.616 1.00 82.31 277 ASP A N 1
ATOM 2151 C CA . ASP A 1 277 ? 9.049 16.112 -4.004 1.00 82.31 277 ASP A CA 1
ATOM 2152 C C . ASP A 1 277 ? 9.193 14.876 -4.911 1.00 82.31 277 ASP A C 1
ATOM 2154 O O . ASP A 1 277 ? 10.062 14.024 -4.718 1.00 82.31 277 ASP A O 1
ATOM 2158 N N . ARG A 1 278 ? 8.328 14.804 -5.931 1.00 79.06 278 ARG A N 1
ATOM 2159 C CA . ARG A 1 278 ? 8.278 13.715 -6.921 1.00 79.06 278 ARG A CA 1
ATOM 2160 C C . ARG A 1 278 ? 8.758 14.123 -8.311 1.00 79.06 278 ARG A C 1
ATOM 2162 O O . ARG A 1 278 ? 8.611 13.367 -9.268 1.00 79.06 278 ARG A O 1
ATOM 2169 N N . THR A 1 279 ? 9.323 15.320 -8.454 1.00 79.56 279 THR A N 1
ATOM 2170 C CA . THR A 1 279 ? 9.759 15.847 -9.755 1.00 79.56 279 THR A CA 1
ATOM 2171 C C . THR A 1 279 ? 10.996 15.135 -10.294 1.00 79.56 279 THR A C 1
ATOM 2173 O O . THR A 1 279 ? 11.162 15.008 -11.509 1.00 79.56 279 THR A O 1
ATOM 2176 N N . THR A 1 280 ? 11.868 14.647 -9.408 1.00 84.00 280 THR A N 1
ATOM 2177 C CA . THR A 1 280 ? 13.115 13.981 -9.790 1.00 84.00 280 THR A CA 1
ATOM 2178 C C . THR A 1 280 ? 13.312 12.663 -9.052 1.00 84.00 280 THR A C 1
ATOM 2180 O O . THR A 1 280 ? 12.945 12.524 -7.889 1.00 84.00 280 THR A O 1
ATOM 2183 N N . ASN A 1 281 ? 13.995 11.709 -9.696 1.00 83.25 281 ASN A N 1
ATOM 2184 C CA . ASN A 1 281 ? 14.375 10.434 -9.074 1.00 83.25 281 ASN A CA 1
ATOM 2185 C C . ASN A 1 281 ? 15.149 10.629 -7.755 1.00 83.25 281 ASN A C 1
ATOM 2187 O O . ASN A 1 281 ? 15.003 9.833 -6.833 1.00 83.25 281 ASN A O 1
ATOM 2191 N N . LYS A 1 282 ? 15.989 11.672 -7.670 1.00 87.62 282 LYS A N 1
ATOM 2192 C CA . LYS A 1 282 ? 16.763 11.987 -6.461 1.00 87.62 282 LYS A CA 1
ATOM 2193 C C . LYS A 1 282 ? 15.857 12.497 -5.339 1.00 87.62 282 LYS A C 1
ATOM 2195 O O . LYS A 1 282 ? 16.027 12.083 -4.200 1.00 87.62 282 LYS A O 1
ATOM 2200 N N . ALA A 1 283 ? 14.904 13.366 -5.668 1.00 86.38 283 ALA A N 1
ATOM 2201 C CA . ALA A 1 283 ? 13.939 13.885 -4.708 1.00 86.38 283 ALA A CA 1
ATOM 2202 C C . ALA A 1 283 ? 13.006 12.786 -4.177 1.00 86.38 283 ALA A C 1
ATOM 2204 O O . ALA A 1 283 ? 12.778 12.720 -2.973 1.00 86.38 283 ALA A O 1
ATOM 2205 N N . MET A 1 284 ? 12.568 11.864 -5.043 1.00 87.12 284 MET A N 1
ATOM 2206 C CA . MET A 1 284 ? 11.755 10.719 -4.625 1.00 87.12 284 MET A CA 1
ATOM 2207 C C . MET A 1 284 ? 12.492 9.817 -3.632 1.00 87.12 284 MET A C 1
ATOM 2209 O O . MET A 1 284 ? 11.920 9.453 -2.611 1.00 87.12 284 MET A O 1
ATOM 2213 N N . LEU A 1 285 ? 13.763 9.486 -3.899 1.00 89.31 285 LEU A N 1
ATOM 2214 C CA . LEU A 1 285 ? 14.576 8.694 -2.969 1.00 89.31 285 LEU A CA 1
ATOM 2215 C C . LEU A 1 285 ? 14.766 9.409 -1.628 1.00 89.31 285 LEU A C 1
ATOM 2217 O O . LEU A 1 285 ? 14.527 8.803 -0.591 1.00 89.31 285 LEU A O 1
ATOM 2221 N N . ALA A 1 286 ? 15.101 10.702 -1.645 1.00 89.00 286 ALA A N 1
ATOM 2222 C CA . ALA A 1 286 ? 15.223 11.490 -0.418 1.00 89.00 286 ALA A CA 1
ATOM 2223 C C . ALA A 1 286 ? 13.896 11.559 0.366 1.00 89.00 286 ALA A C 1
ATOM 2225 O O . ALA A 1 286 ? 13.896 11.552 1.595 1.00 89.00 286 ALA A O 1
ATOM 2226 N N . GLY A 1 287 ? 12.759 11.594 -0.335 1.00 88.06 287 GLY A N 1
ATOM 2227 C CA . GLY A 1 287 ? 11.430 11.512 0.268 1.00 88.06 287 GLY A CA 1
ATOM 2228 C C . GLY A 1 287 ? 11.168 10.165 0.943 1.00 88.06 287 GLY A C 1
ATOM 2229 O O . GLY A 1 287 ? 10.696 10.141 2.078 1.00 88.06 287 GLY A O 1
ATOM 2230 N N . ILE A 1 288 ? 11.517 9.054 0.282 1.00 90.44 288 ILE A N 1
ATOM 2231 C CA . ILE A 1 288 ? 11.420 7.698 0.848 1.00 90.44 288 ILE A CA 1
ATOM 2232 C C . ILE A 1 288 ? 12.298 7.580 2.098 1.00 90.44 288 ILE A C 1
ATOM 2234 O O . ILE A 1 288 ? 11.792 7.199 3.150 1.00 90.44 288 ILE A O 1
ATOM 2238 N N . GLU A 1 289 ? 13.569 7.979 2.014 1.00 91.19 289 GLU A N 1
ATOM 2239 C CA . GLU A 1 289 ? 14.506 7.971 3.148 1.00 91.19 289 GLU A CA 1
ATOM 2240 C C . GLU A 1 289 ? 13.984 8.822 4.317 1.00 91.19 289 GLU A C 1
ATOM 2242 O O . GLU A 1 289 ? 14.017 8.400 5.473 1.00 91.19 289 GLU A O 1
ATOM 2247 N N . GLY A 1 290 ? 13.433 10.005 4.027 1.00 90.62 290 GLY A N 1
ATOM 2248 C CA . GLY A 1 290 ? 12.825 10.874 5.033 1.00 90.62 290 GLY A CA 1
ATOM 2249 C C . GLY A 1 290 ? 11.605 10.246 5.716 1.00 90.62 290 GLY A C 1
ATOM 2250 O O . GLY A 1 290 ? 11.442 10.386 6.929 1.00 90.62 290 GLY A O 1
ATOM 2251 N N . MET A 1 291 ? 10.757 9.534 4.968 1.00 91.81 291 MET A N 1
ATOM 2252 C CA . MET A 1 291 ? 9.620 8.798 5.532 1.00 91.81 291 MET A CA 1
ATOM 2253 C C . MET A 1 291 ? 10.073 7.595 6.367 1.00 91.81 291 MET A C 1
ATOM 2255 O O . MET A 1 291 ? 9.527 7.373 7.445 1.00 91.81 291 MET A O 1
ATOM 2259 N N . GLU A 1 292 ? 11.090 6.854 5.927 1.00 91.69 292 GLU A N 1
ATOM 2260 C CA . GLU A 1 292 ? 11.663 5.734 6.686 1.00 91.69 292 GLU A CA 1
ATOM 2261 C C . GLU A 1 292 ? 12.298 6.196 8.001 1.00 91.69 292 GLU A C 1
ATOM 2263 O O . GLU A 1 292 ? 12.079 5.580 9.048 1.00 91.69 292 GLU A O 1
ATOM 2268 N N . ALA A 1 293 ? 13.024 7.316 7.980 1.00 92.06 293 ALA A N 1
ATOM 2269 C CA . ALA A 1 293 ? 13.587 7.921 9.182 1.00 92.06 293 ALA A CA 1
ATOM 2270 C C . ALA A 1 293 ? 12.491 8.329 10.179 1.00 92.06 293 ALA A C 1
ATOM 2272 O O . ALA A 1 293 ? 12.602 8.043 11.371 1.00 92.06 293 ALA A O 1
ATOM 2273 N N . ARG A 1 294 ? 11.397 8.936 9.695 1.00 91.38 294 ARG A N 1
ATOM 2274 C CA . ARG A 1 294 ? 10.233 9.278 10.530 1.00 91.38 294 ARG A CA 1
ATOM 2275 C C . ARG A 1 294 ? 9.549 8.043 11.103 1.00 91.38 294 ARG A C 1
ATOM 2277 O O . ARG A 1 294 ? 9.234 8.037 12.285 1.00 91.38 294 ARG A O 1
ATOM 2284 N N . LEU A 1 295 ? 9.362 6.991 10.303 1.00 92.38 295 LEU A N 1
ATOM 2285 C CA . LEU A 1 295 ? 8.781 5.733 10.776 1.00 92.38 295 LEU A CA 1
ATOM 2286 C C . LEU A 1 295 ? 9.656 5.091 11.857 1.00 92.38 295 LEU A C 1
ATOM 2288 O O . LEU A 1 295 ? 9.134 4.565 12.835 1.00 92.38 295 LEU A O 1
ATOM 2292 N N . THR A 1 296 ? 10.977 5.146 11.694 1.00 92.62 296 THR A N 1
ATOM 2293 C CA . THR A 1 296 ? 11.928 4.609 12.674 1.00 92.62 296 THR A CA 1
ATOM 2294 C C . THR A 1 296 ? 11.845 5.396 13.979 1.00 92.62 296 THR A C 1
ATOM 2296 O O . THR A 1 2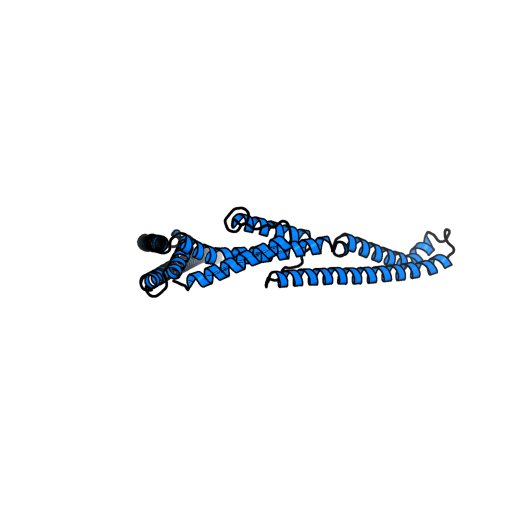96 ? 11.591 4.809 15.025 1.00 92.62 296 THR A O 1
ATOM 2299 N N . ALA A 1 297 ? 11.905 6.729 13.906 1.00 90.69 297 ALA A N 1
ATOM 2300 C CA . ALA A 1 297 ? 11.744 7.599 15.069 1.00 90.69 297 ALA A CA 1
ATOM 2301 C C . ALA A 1 297 ? 10.388 7.404 15.773 1.00 90.69 297 ALA A C 1
ATOM 2303 O O . ALA A 1 297 ? 10.316 7.413 17.000 1.00 90.69 297 ALA A O 1
ATOM 2304 N N . ALA A 1 298 ? 9.312 7.195 15.013 1.00 89.44 298 ALA A N 1
ATOM 2305 C CA . ALA A 1 298 ? 7.988 6.943 15.568 1.00 89.44 298 ALA A CA 1
ATOM 2306 C C . ALA A 1 298 ? 7.890 5.557 16.236 1.00 89.44 298 ALA A C 1
ATOM 2308 O O . ALA A 1 298 ? 7.276 5.426 17.293 1.00 89.44 298 ALA A O 1
ATOM 2309 N N . ARG A 1 299 ? 8.538 4.526 15.677 1.00 88.81 299 ARG A N 1
ATOM 2310 C CA . ARG A 1 299 ? 8.641 3.201 16.314 1.00 88.81 299 ARG A CA 1
ATOM 2311 C C . ARG A 1 299 ? 9.427 3.258 17.617 1.00 88.81 299 ARG A C 1
ATOM 2313 O O . ARG A 1 299 ? 8.967 2.716 18.614 1.00 88.81 299 ARG A O 1
ATOM 2320 N N . ASP A 1 300 ? 10.551 3.961 17.634 1.00 88.44 300 ASP A N 1
ATOM 2321 C CA . ASP A 1 300 ? 11.333 4.145 18.858 1.00 88.44 300 ASP A CA 1
ATOM 2322 C C . ASP A 1 300 ? 10.521 4.927 19.906 1.00 88.44 300 ASP A C 1
ATOM 2324 O O . ASP A 1 300 ? 10.472 4.560 21.081 1.00 88.44 300 ASP A O 1
ATOM 2328 N N . GLY A 1 301 ? 9.784 5.950 19.460 1.00 83.31 301 GLY A N 1
ATOM 2329 C CA . GLY A 1 301 ? 8.890 6.752 20.294 1.00 83.31 301 GLY A CA 1
ATOM 2330 C C . GLY A 1 301 ? 7.669 6.008 20.850 1.00 83.31 301 GLY A C 1
ATOM 2331 O O . GLY A 1 301 ? 7.082 6.477 21.825 1.00 83.31 301 GLY A O 1
ATOM 2332 N N . LEU A 1 302 ? 7.277 4.863 20.281 1.00 83.31 302 LEU A N 1
ATOM 2333 C CA . LEU A 1 302 ? 6.224 4.003 20.842 1.00 83.31 302 LEU A CA 1
ATOM 2334 C C . LEU A 1 302 ? 6.684 3.250 22.093 1.00 83.31 302 LEU A C 1
ATOM 2336 O O . LEU A 1 302 ? 5.851 2.908 22.927 1.00 83.31 302 LEU A O 1
ATOM 2340 N N . HIS A 1 303 ? 7.985 2.978 22.207 1.00 70.94 303 HIS A N 1
ATOM 2341 C CA . HIS A 1 303 ? 8.568 2.190 23.295 1.00 70.94 303 HIS A CA 1
ATOM 2342 C C . HIS A 1 303 ? 9.168 3.049 24.414 1.00 70.94 303 HIS A C 1
ATOM 2344 O O . HIS A 1 303 ? 9.529 2.517 25.459 1.00 70.94 303 HIS A O 1
ATOM 2350 N N . SER A 1 304 ? 9.292 4.363 24.209 1.00 65.25 304 SER A N 1
ATOM 2351 C CA . SER A 1 304 ? 9.940 5.278 25.153 1.00 65.25 304 SER A CA 1
ATOM 2352 C C . SER A 1 304 ? 8.992 5.894 26.197 1.00 65.25 304 SER A C 1
ATOM 2354 O O . SER A 1 304 ? 9.340 6.926 26.770 1.00 65.25 304 SER A O 1
ATOM 2356 N N . SER A 1 305 ? 7.793 5.333 26.395 1.00 55.91 305 SER A N 1
ATOM 2357 C CA . SER A 1 305 ? 6.785 5.793 27.369 1.00 55.91 305 SER A CA 1
ATOM 2358 C C . SER A 1 305 ? 6.374 4.683 28.318 1.00 55.91 305 SER A C 1
ATOM 2360 O O . SER A 1 305 ? 5.916 3.649 27.775 1.00 55.91 305 SER A O 1
#

Foldseek 3Di:
DDPVVVVVVVVVVVVVVVVVVVVVVVVVVVVVVVVVVVVVVVLVVLQVVLLVVLVVLVVLLVCLVVPPVADLLVSLLSLVVSLVVLVPRDLVSHDDPVSSVSSVVSNVSSVVSNVVSCVVCDPVSVVLSVLLVQLVVLLLLLLVLLLLVLLLVLLVVLVCLDDVVVVQLVVLVVLLVCLVCQLVVCVPPPCVPDPNVVSVVVSVVSNVVSVVSNVVSVVVSVVSVVVSVVRSVVSCVLSVNPDDDDSDHSVVSVVVSVVSVVVSVVSCCCHDPLPWDPPDSVRSSVSSVVSVVSNVVSVVVSRPD

Sequence (305 aa):
MSKYDSLNTVVNTLTYLEVSSTNSRLSRMESQLNRDIMLAREQAYSQQRAIDQVYGFIKQYEKLREASDAGARFRYLQATLLSMDLERFDESDLPGLEDRRIFLDLQNGVESLRSALGEEIGDDGQKVVRDVIHLPGLIDTAKEEYVALEALNAARRAWLAGAWGTILVALALLTILAGAFLPSYWDTQFADLMGGDQSYTLAPMLAYGGLAVLIALIALRFFVRAGARKRIRRAAQAAGFQGVLPMKGAGASKTRFLSLVTQMRHLGADSGPYAYDRTTNKAMLAGIEGMEARLTAARDGLHSS

pLDDT: mean 79.36, std 10.92, range [51.22, 94.25]